Protein AF-0000000078225830 (afdb_homodimer)

Nearest PDB structures (foldseek):
  3i3n-assembly1_A  TM=8.919E-01  e=6.695E-04  Homo sapiens
  4ap2-assembly1_A  TM=8.938E-01  e=1.012E-03  Homo sapiens
  4apf-assembly1_A-2  TM=8.815E-01  e=1.012E-03  Homo sapiens
  3i3n-assembly1_A  TM=8.920E-01  e=7.141E-04  Homo sapiens
  4apf-assembly1_A-2  TM=8.816E-01  e=7.523E-04  Homo sapiens

InterPro domains:
  IPR011705 BTB/Kelch-associated [PF07707] (27-110)
  IPR011705 BTB/Kelch-associated [SM00875] (7-111)

Organism: Teladorsagia circumcincta (NCBI:txid45464)

Structure (mmCIF, N/CA/C/O backbone):
data_AF-0000000078225830-model_v1
#
loop_
_entity.id
_entity.type
_entity.pdbx_description
1 polymer 'BTB And Kelch'
#
loop_
_atom_site.group_PDB
_atom_site.id
_atom_site.type_symbol
_atom_site.label_atom_id
_atom_site.label_alt_id
_atom_site.label_comp_id
_atom_site.label_asym_id
_atom_site.label_entity_id
_atom_site.label_seq_id
_atom_site.pdbx_PDB_ins_code
_atom_site.Cartn_x
_atom_site.Cartn_y
_atom_site.Cartn_z
_atom_site.occupancy
_atom_site.B_iso_or_equiv
_atom_site.auth_seq_id
_atom_site.auth_comp_id
_atom_site.auth_asym_id
_atom_site.auth_atom_id
_atom_site.pdbx_PDB_model_num
ATOM 1 N N . MET A 1 1 ? 14.203 82.375 20.922 1 29.66 1 MET A N 1
ATOM 2 C CA . MET A 1 1 ? 13.828 81.438 19.859 1 29.66 1 MET A CA 1
ATOM 3 C C . MET A 1 1 ? 13.938 80 20.312 1 29.66 1 MET A C 1
ATOM 5 O O . MET A 1 1 ? 15.047 79.438 20.453 1 29.66 1 MET A O 1
ATOM 9 N N . SER A 1 2 ? 13.117 79.688 21.375 1 31.66 2 SER A N 1
ATOM 10 C CA . SER A 1 2 ? 12.914 78.5 22.188 1 31.66 2 SER A CA 1
ATOM 11 C C . SER A 1 2 ? 12.578 77.25 21.312 1 31.66 2 SER A C 1
ATOM 13 O O . SER A 1 2 ? 11.578 77.25 20.594 1 31.66 2 SER A O 1
ATOM 15 N N . GLY A 1 3 ? 13.602 76.688 20.688 1 30.09 3 GLY A N 1
ATOM 16 C CA . GLY A 1 3 ? 13.594 75.562 19.797 1 30.09 3 GLY A CA 1
ATOM 17 C C . GLY A 1 3 ? 12.836 74.375 20.375 1 30.09 3 GLY A C 1
ATOM 18 O O . GLY A 1 3 ? 13.172 73.875 21.438 1 30.09 3 GLY A O 1
ATOM 19 N N . ASP A 1 4 ? 11.484 74.312 20.25 1 34.22 4 ASP A N 1
ATOM 20 C CA . ASP A 1 4 ? 10.523 73.312 20.672 1 34.22 4 ASP A CA 1
ATOM 21 C C . ASP A 1 4 ? 10.938 71.938 20.203 1 34.22 4 ASP A C 1
ATOM 23 O O . ASP A 1 4 ? 11.125 71.688 19 1 34.22 4 ASP A O 1
ATOM 27 N N . GLN A 1 5 ? 11.875 71.312 20.969 1 32.97 5 GLN A N 1
ATOM 28 C CA . GLN A 1 5 ? 12.328 69.938 20.719 1 32.97 5 GLN A CA 1
ATOM 29 C C . GLN A 1 5 ? 11.148 69 20.641 1 32.97 5 GLN A C 1
ATOM 31 O O . GLN A 1 5 ? 10.422 68.812 21.609 1 32.97 5 GLN A O 1
ATOM 36 N N . SER A 1 6 ? 10.359 69 19.531 1 35.28 6 SER A N 1
ATOM 37 C CA . SER A 1 6 ? 9.289 68 19.281 1 35.28 6 SER A CA 1
ATOM 38 C C . SER A 1 6 ? 9.734 66.562 19.609 1 35.28 6 SER A C 1
ATOM 40 O O . SER A 1 6 ? 10.703 66.125 19.016 1 35.28 6 SER A O 1
ATOM 42 N N . VAL A 1 7 ? 9.703 66.188 20.891 1 35.53 7 VAL A N 1
ATOM 43 C CA . VAL A 1 7 ? 9.969 64.812 21.375 1 35.53 7 VAL A CA 1
ATOM 44 C C . VAL A 1 7 ? 9.102 63.844 20.625 1 35.53 7 VAL A C 1
ATOM 46 O O . VAL A 1 7 ? 7.883 64 20.516 1 35.53 7 VAL A O 1
ATOM 49 N N . PHE A 1 8 ? 9.586 63.312 19.531 1 32.88 8 PHE A N 1
ATOM 50 C CA . PHE A 1 8 ? 8.938 62.219 18.781 1 32.88 8 PHE A CA 1
ATOM 51 C C . PHE A 1 8 ? 8.562 61.094 19.719 1 32.88 8 PHE A C 1
ATOM 53 O O . PHE A 1 8 ? 9.398 60.594 20.469 1 32.88 8 PHE A O 1
ATOM 60 N N . PRO A 1 9 ? 7.316 60.969 20.266 1 33.03 9 PRO A N 1
ATOM 61 C CA . PRO A 1 9 ? 6.949 59.875 21.156 1 33.03 9 PRO A CA 1
ATOM 62 C C . PRO A 1 9 ? 7.285 58.5 20.562 1 33.03 9 PRO A C 1
ATOM 64 O O . PRO A 1 9 ? 7.02 58.25 19.391 1 33.03 9 PRO A O 1
ATOM 67 N N . THR A 1 10 ? 8.461 57.906 20.891 1 32.19 10 THR A N 1
ATOM 68 C CA . THR A 1 10 ? 8.805 56.531 20.547 1 32.19 10 THR A CA 1
ATOM 69 C C . THR A 1 10 ? 7.707 55.562 21 1 32.19 10 THR A C 1
ATOM 71 O O . THR A 1 10 ? 7.383 55.469 22.188 1 32.19 10 THR A O 1
ATOM 74 N N . ASN A 1 11 ? 6.625 55.469 20.297 1 32.19 11 ASN A N 1
ATOM 75 C CA . ASN A 1 11 ? 5.582 54.5 20.578 1 32.19 11 ASN A CA 1
ATOM 76 C C . ASN A 1 11 ? 6.164 53.094 20.859 1 32.19 11 ASN A C 1
ATOM 78 O O . ASN A 1 11 ? 6.734 52.469 19.953 1 32.19 11 ASN A O 1
ATOM 82 N N . GLU A 1 12 ? 6.871 52.844 21.984 1 28.78 12 GLU A N 1
ATOM 83 C CA . GLU A 1 12 ? 7.469 51.625 22.562 1 28.78 12 GLU A CA 1
ATOM 84 C C . GLU A 1 12 ? 6.547 50.438 22.438 1 28.78 12 GLU A C 1
ATOM 86 O O . GLU A 1 12 ? 7.004 49.281 22.484 1 28.78 12 GLU A O 1
ATOM 91 N N . ASP A 1 13 ? 5.258 50.531 22.812 1 32.94 13 ASP A N 1
ATOM 92 C CA . ASP A 1 13 ? 4.57 49.469 23.516 1 32.94 13 ASP A CA 1
ATOM 93 C C . ASP A 1 13 ? 4.297 48.281 22.594 1 32.94 13 ASP A C 1
ATOM 95 O O . ASP A 1 13 ? 3.359 47.5 22.812 1 32.94 13 ASP A O 1
ATOM 99 N N . ASP A 1 14 ? 4.648 48.375 21.328 1 34.88 14 ASP A N 1
ATOM 100 C CA . ASP A 1 14 ? 4.059 47.25 20.594 1 34.88 14 ASP A CA 1
ATOM 101 C C . ASP A 1 14 ? 4.547 45.906 21.125 1 34.88 14 ASP A C 1
ATOM 103 O O . ASP A 1 14 ? 5.258 45.188 20.422 1 34.88 14 ASP A O 1
ATOM 107 N N . ARG A 1 15 ? 4.996 45.906 22.344 1 32.19 15 ARG A N 1
ATOM 108 C CA . ARG A 1 15 ? 5.48 44.625 22.859 1 32.19 15 ARG A CA 1
ATOM 109 C C . ARG A 1 15 ? 4.422 43.531 22.703 1 32.19 15 ARG A C 1
ATOM 111 O O . ARG A 1 15 ? 3.268 43.719 23.094 1 32.19 15 ARG A O 1
ATOM 118 N N . ILE A 1 16 ? 4.555 42.719 21.766 1 37.62 16 ILE A N 1
ATOM 119 C CA . ILE A 1 16 ? 3.82 41.469 21.75 1 37.62 16 ILE A CA 1
ATOM 120 C C . ILE A 1 16 ? 3.91 40.812 23.125 1 37.62 16 ILE A C 1
ATOM 122 O O . ILE A 1 16 ? 5.004 40.5 23.594 1 37.62 16 ILE A O 1
ATOM 126 N N . HIS A 1 17 ? 3.258 41.219 24.172 1 35.66 17 HIS A N 1
ATOM 127 C CA . HIS A 1 17 ? 3.211 40.625 25.5 1 35.66 17 HIS A CA 1
ATOM 128 C C . HIS A 1 17 ? 3.156 39.094 25.406 1 35.66 17 HIS A C 1
ATOM 130 O O . HIS A 1 17 ? 2.426 38.562 24.578 1 35.66 17 HIS A O 1
ATOM 136 N N . PRO A 1 18 ? 4.207 38.438 25.812 1 36 18 PRO A N 1
ATOM 137 C CA . PRO A 1 18 ? 4.066 37 26.031 1 36 18 PRO A CA 1
ATOM 138 C C . PRO A 1 18 ? 2.773 36.625 26.766 1 36 18 PRO A C 1
ATOM 140 O O . PRO A 1 18 ? 2.572 37.031 27.906 1 36 18 PRO A O 1
ATOM 143 N N . THR A 1 19 ? 1.53 36.844 26.391 1 35.31 19 THR A N 1
ATOM 144 C CA . THR A 1 19 ? 0.485 36.406 27.297 1 35.31 19 THR A CA 1
ATOM 145 C C . THR A 1 19 ? 0.934 35.156 28.094 1 35.31 19 THR A C 1
ATOM 147 O O . THR A 1 19 ? 1.875 34.469 27.688 1 35.31 19 THR A O 1
ATOM 150 N N . GLU A 1 20 ? 0.216 34.594 29.188 1 38.47 20 GLU A N 1
ATOM 151 C CA . GLU A 1 20 ? 0.544 33.469 30.047 1 38.47 20 GLU A CA 1
ATOM 152 C C . GLU A 1 20 ? 1.33 32.406 29.281 1 38.47 20 GLU A C 1
ATOM 154 O O . GLU A 1 20 ? 1.064 32.156 28.109 1 38.47 20 GLU A O 1
ATOM 159 N N . GLU A 1 21 ? 2.504 32.156 29.547 1 38.81 21 GLU A N 1
ATOM 160 C CA . GLU A 1 21 ? 3.574 31.312 29.047 1 38.81 21 GLU A CA 1
ATOM 161 C C . GLU A 1 21 ? 3.016 30.031 28.422 1 38.81 21 GLU A C 1
ATOM 163 O O . GLU A 1 21 ? 3.705 29.359 27.672 1 38.81 21 GLU A O 1
ATOM 168 N N . GLY A 1 22 ? 2.09 29.359 29.312 1 36.59 22 GLY A N 1
ATOM 169 C CA . GLY A 1 22 ? 1.76 27.969 29.031 1 36.59 22 GLY A CA 1
ATOM 170 C C . GLY A 1 22 ? 1.36 27.734 27.594 1 36.59 22 GLY A C 1
ATOM 171 O O . GLY A 1 22 ? 2.168 27.25 26.797 1 36.59 22 GLY A O 1
ATOM 172 N N . GLN A 1 23 ? -0.022 27.125 27.562 1 38.91 23 GLN A N 1
ATOM 173 C CA . GLN A 1 23 ? -0.641 26.562 26.375 1 38.91 23 GLN A CA 1
ATOM 174 C C . GLN A 1 23 ? -0.902 27.656 25.328 1 38.91 23 GLN A C 1
ATOM 176 O O . GLN A 1 23 ? -1.861 28.422 25.453 1 38.91 23 GLN A O 1
ATOM 181 N N . HIS A 1 24 ? -0.022 28.516 25.047 1 40.91 24 HIS A N 1
ATOM 182 C CA . HIS A 1 24 ? -0.383 29.141 23.781 1 40.91 24 HIS A CA 1
ATOM 183 C C . HIS A 1 24 ? -1.283 28.219 22.953 1 40.91 24 HIS A C 1
ATOM 185 O O . HIS A 1 24 ? -0.8 27.312 22.281 1 40.91 24 HIS A O 1
ATOM 191 N N . PHE A 1 25 ? -2.348 27.75 23.609 1 40.06 25 PHE A N 1
ATOM 192 C CA . PHE A 1 25 ? -3.408 27.266 22.734 1 40.06 25 PHE A CA 1
ATOM 193 C C . PHE A 1 25 ? -3.461 28.062 21.438 1 40.06 25 PHE A C 1
ATOM 195 O O . PHE A 1 25 ? -3.795 29.25 21.453 1 40.06 25 PHE A O 1
ATOM 202 N N . LEU A 1 26 ? -2.42 28.047 20.625 1 41.88 26 LEU A N 1
ATOM 203 C CA . LEU A 1 26 ? -2.701 28.5 19.266 1 41.88 26 LEU A CA 1
ATOM 204 C C . LEU A 1 26 ? -4.203 28.562 19 1 41.88 26 LEU A C 1
ATOM 206 O O . LEU A 1 26 ? -4.914 27.578 19.234 1 41.88 26 LEU A O 1
ATOM 210 N N . GLN A 1 27 ? -4.902 29.484 19.688 1 44.72 27 GLN A N 1
ATOM 211 C CA . GLN A 1 27 ? -6.137 29.609 18.922 1 44.72 27 GLN A CA 1
ATOM 212 C C . GLN A 1 27 ? -5.953 29.109 17.5 1 44.72 27 GLN A C 1
ATOM 214 O O . GLN A 1 27 ? -5.332 29.781 16.672 1 44.72 27 GLN A O 1
ATOM 219 N N . PHE A 1 28 ? -5.445 27.922 17.391 1 48.31 28 PHE A N 1
ATOM 220 C CA . PHE A 1 28 ? -5.316 27.312 16.062 1 48.31 28 PHE A CA 1
ATOM 221 C C . PHE A 1 28 ? -6.281 27.969 15.078 1 48.31 28 PHE A C 1
ATOM 223 O O . PHE A 1 28 ? -7.453 27.594 15.008 1 48.31 28 PHE A O 1
ATOM 230 N N . LYS A 1 29 ? -6.336 29.25 15.117 1 54.28 29 LYS A N 1
ATOM 231 C CA . LYS A 1 29 ? -6.852 29.75 13.836 1 54.28 29 LYS A CA 1
ATOM 232 C C . LYS A 1 29 ? -6.41 28.844 12.688 1 54.28 29 LYS A C 1
ATOM 234 O O . LYS A 1 29 ? -5.324 28.266 12.727 1 54.28 29 LYS A O 1
ATOM 239 N N . ASP A 1 30 ? -7.281 28.391 11.844 1 67.19 30 ASP A N 1
ATOM 240 C CA . ASP A 1 30 ? -7.086 27.531 10.68 1 67.19 30 ASP A CA 1
ATOM 241 C C . ASP A 1 30 ? -5.961 28.062 9.789 1 67.19 30 ASP A C 1
ATOM 243 O O . ASP A 1 30 ? -6.207 28.859 8.883 1 67.19 30 ASP A O 1
ATOM 247 N N . ILE A 1 31 ? -4.785 28.125 10.32 1 80.88 31 ILE A N 1
ATOM 248 C CA . ILE A 1 31 ? -3.727 28.688 9.492 1 80.88 31 ILE A CA 1
ATOM 249 C C . ILE A 1 31 ? -3.271 27.672 8.461 1 80.88 31 ILE A C 1
ATOM 251 O O . ILE A 1 31 ? -2.396 27.953 7.637 1 80.88 31 ILE A O 1
ATOM 255 N N . LEU A 1 32 ? -3.891 26.641 8.523 1 83.44 32 LEU A N 1
ATOM 256 C CA . LEU A 1 32 ? -3.48 25.656 7.531 1 83.44 32 LEU A CA 1
ATOM 257 C C . LEU A 1 32 ? -3.645 26.203 6.117 1 83.44 32 LEU A C 1
ATOM 259 O O . LEU A 1 32 ? -4.691 26.75 5.777 1 83.44 32 LEU A O 1
ATOM 263 N N . GLY A 1 33 ? -2.594 26.203 5.465 1 81 33 GLY A N 1
ATOM 264 C CA . GLY A 1 33 ? -2.668 26.609 4.074 1 81 33 GLY A CA 1
ATOM 265 C C . GLY A 1 33 ? -2.352 28.078 3.867 1 81 33 GLY A C 1
ATOM 266 O O . GLY A 1 33 ? -2.309 28.547 2.73 1 81 33 GLY A O 1
ATOM 267 N N . THR A 1 34 ? -2.156 28.766 4.938 1 85.38 34 THR A N 1
ATOM 268 C CA . THR A 1 34 ? -1.809 30.172 4.797 1 85.38 34 THR A CA 1
ATOM 269 C C . THR A 1 34 ? -0.295 30.344 4.73 1 85.38 34 THR A C 1
ATOM 271 O O . THR A 1 34 ? 0.459 29.406 4.984 1 85.38 34 THR A O 1
ATOM 274 N N . GLU A 1 35 ? 0.142 31.594 4.383 1 87.31 35 GLU A N 1
ATOM 275 C CA . GLU A 1 35 ? 1.565 31.906 4.328 1 87.31 35 GLU A CA 1
ATOM 276 C C . GLU A 1 35 ? 2.217 31.766 5.699 1 87.31 35 GLU A C 1
ATOM 278 O O . GLU A 1 35 ? 3.377 31.375 5.805 1 87.31 35 GLU A O 1
ATOM 283 N N . GLU A 1 36 ? 1.477 32.188 6.691 1 88.25 36 GLU A N 1
ATOM 284 C CA . GLU A 1 36 ? 1.989 32.062 8.055 1 88.25 36 GLU A CA 1
ATOM 285 C C . GLU A 1 36 ? 2.365 30.625 8.375 1 88.25 36 GLU A C 1
ATOM 287 O O . GLU A 1 36 ? 3.393 30.359 9.008 1 88.25 36 GLU A O 1
ATOM 292 N N . PHE A 1 37 ? 1.533 29.797 7.922 1 92 37 PHE A N 1
ATOM 293 C CA . PHE A 1 37 ? 1.778 28.375 8.125 1 92 37 PHE A CA 1
ATOM 294 C C . PHE A 1 37 ? 3.078 27.953 7.457 1 92 37 PHE A C 1
ATOM 296 O O . PHE A 1 37 ? 3.883 27.234 8.055 1 92 37 PHE A O 1
ATOM 303 N N . HIS A 1 38 ? 3.301 28.406 6.273 1 91.06 38 HIS A N 1
ATOM 304 C CA . HIS A 1 38 ? 4.434 27.984 5.461 1 91.06 38 HIS A CA 1
ATOM 305 C C . HIS A 1 38 ? 5.75 28.5 6.039 1 91.06 38 HIS A C 1
ATOM 307 O O . HIS A 1 38 ? 6.82 27.984 5.707 1 91.06 38 HIS A O 1
ATOM 313 N N . GLN A 1 39 ? 5.672 29.469 6.906 1 89.69 39 GLN A N 1
ATOM 314 C CA . GLN A 1 39 ? 6.875 30.078 7.469 1 89.69 39 GLN A CA 1
ATOM 315 C C . GLN A 1 39 ? 7.23 29.45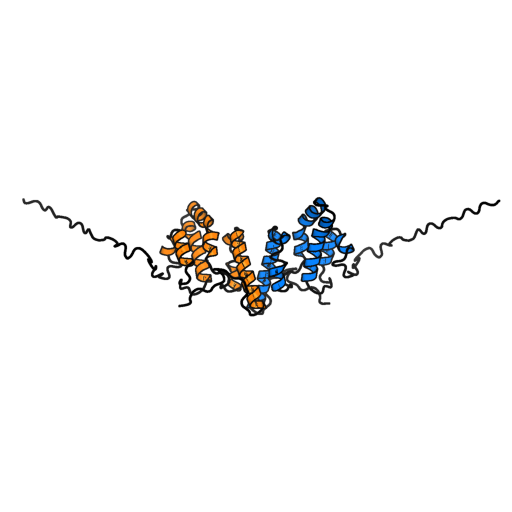3 8.812 1 89.69 39 GLN A C 1
ATOM 317 O O . GLN A 1 39 ? 8.305 29.703 9.359 1 89.69 39 GLN A O 1
ATOM 322 N N . LEU A 1 40 ? 6.344 28.609 9.297 1 91.56 40 LEU A N 1
ATOM 323 C CA . LEU A 1 40 ? 6.598 27.953 10.57 1 91.56 40 LEU A CA 1
ATOM 324 C C . LEU A 1 40 ? 7.738 26.953 10.453 1 91.56 40 LEU A C 1
ATOM 326 O O . LEU A 1 40 ? 7.875 26.281 9.43 1 91.56 40 LEU A O 1
ATOM 330 N N . PRO A 1 41 ? 8.555 26.891 11.531 1 92.88 41 PRO A N 1
ATOM 331 C CA . PRO A 1 41 ? 9.516 25.781 11.555 1 92.88 41 PRO A CA 1
ATOM 332 C C . PRO A 1 41 ? 8.836 24.422 11.68 1 92.88 41 PRO A C 1
ATOM 334 O O . PRO A 1 41 ? 7.68 24.344 12.094 1 92.88 41 PRO A O 1
ATOM 337 N N . ALA A 1 42 ? 9.508 23.391 11.352 1 94.94 42 ALA A N 1
ATOM 338 C CA . ALA A 1 42 ? 8.961 22.031 11.281 1 94.94 42 ALA A CA 1
ATOM 339 C C . ALA A 1 42 ? 8.336 21.625 12.609 1 94.94 42 ALA A C 1
ATOM 341 O O . ALA A 1 42 ? 7.281 20.984 12.633 1 94.94 42 ALA A O 1
ATOM 342 N N . ASN A 1 43 ? 8.992 21.922 13.695 1 96 43 ASN A N 1
ATOM 343 C CA . ASN A 1 43 ? 8.508 21.5 15.016 1 96 43 ASN A CA 1
ATOM 344 C C . ASN A 1 43 ? 7.148 22.125 15.328 1 96 43 ASN A C 1
ATOM 346 O O . ASN A 1 43 ? 6.301 21.484 15.961 1 96 43 ASN A O 1
ATOM 350 N N . GLN A 1 44 ? 6.957 23.344 14.891 1 93.56 44 GLN A N 1
ATOM 351 C CA . GLN A 1 44 ? 5.68 24 15.125 1 93.56 44 GLN A CA 1
ATOM 352 C C . GLN A 1 44 ? 4.594 23.438 14.211 1 93.56 44 GLN A C 1
ATOM 354 O O . GLN A 1 44 ? 3.441 23.297 14.617 1 93.56 44 GLN A O 1
ATOM 359 N N . VAL A 1 45 ? 4.984 23.141 12.969 1 94.69 45 VAL A N 1
ATOM 360 C CA . VAL A 1 45 ? 4.051 22.484 12.062 1 94.69 45 VAL A CA 1
ATOM 361 C C . VAL A 1 45 ? 3.594 21.156 12.656 1 94.69 45 VAL A C 1
ATOM 363 O O . VAL A 1 45 ? 2.395 20.875 12.711 1 94.69 45 VAL A O 1
ATOM 366 N N . ILE A 1 46 ? 4.5 20.391 13.148 1 96.81 46 ILE A N 1
ATOM 367 C CA . ILE A 1 46 ? 4.223 19.078 13.734 1 96.81 46 ILE A CA 1
ATOM 368 C C . ILE A 1 46 ? 3.301 19.234 14.945 1 96.81 46 ILE A C 1
ATOM 370 O O . ILE A 1 46 ? 2.328 18.5 15.094 1 96.81 46 ILE A O 1
ATOM 374 N N . GLU A 1 47 ? 3.596 20.188 15.758 1 94.19 47 GLU A N 1
ATOM 375 C CA . GLU A 1 47 ? 2.762 20.453 16.922 1 94.19 47 GLU A CA 1
ATOM 376 C C . GLU A 1 47 ? 1.322 20.75 16.516 1 94.19 47 GLU A C 1
ATOM 378 O O . GLU A 1 47 ? 0.379 20.25 17.141 1 94.19 47 GLU A O 1
ATOM 383 N N . LEU A 1 48 ? 1.189 21.5 15.531 1 93.38 48 LEU A N 1
ATOM 384 C CA . LEU A 1 48 ? -0.133 21.891 15.055 1 93.38 48 LEU A CA 1
ATOM 385 C C . LEU A 1 48 ? -0.893 20.672 14.516 1 93.38 48 LEU A C 1
ATOM 387 O O . LEU A 1 48 ? -2.016 20.406 14.945 1 93.38 48 LEU A O 1
ATOM 391 N N . ILE A 1 49 ? -0.323 19.875 13.656 1 95.19 49 ILE A N 1
ATOM 392 C CA . ILE A 1 49 ? -1.067 18.859 12.93 1 95.19 49 ILE A CA 1
ATOM 393 C C . ILE A 1 49 ? -1.159 17.578 13.773 1 95.19 49 ILE A C 1
ATOM 395 O O . ILE A 1 49 ? -1.936 16.672 13.461 1 95.19 49 ILE A O 1
ATOM 399 N N . SER A 1 50 ? -0.391 17.484 14.828 1 95.38 50 SER A N 1
ATOM 400 C CA . SER A 1 50 ? -0.467 16.328 15.719 1 95.38 50 SER A CA 1
ATOM 401 C C . SER A 1 50 ? -1.633 16.453 16.703 1 95.38 50 SER A C 1
ATOM 403 O O . SER A 1 50 ? -2.014 15.484 17.344 1 95.38 50 SER A O 1
ATOM 405 N N . SER A 1 51 ? -2.168 17.578 16.797 1 92 51 SER A N 1
ATOM 406 C CA . SER A 1 51 ? -3.195 17.859 17.781 1 92 51 SER A CA 1
ATOM 407 C C . SER A 1 51 ? -4.504 17.141 17.453 1 92 51 SER A C 1
ATOM 409 O O . SER A 1 51 ? -4.973 17.219 16.312 1 92 51 SER A O 1
ATOM 411 N N . ASP A 1 52 ? -5.207 16.562 18.453 1 92.94 52 ASP A N 1
ATOM 412 C CA . ASP A 1 52 ? -6.535 15.984 18.297 1 92.94 52 ASP A CA 1
ATOM 413 C C . ASP A 1 52 ? -7.594 17.078 18.125 1 92.94 52 ASP A C 1
ATOM 415 O O . ASP A 1 52 ? -8.711 16.797 17.703 1 92.94 52 ASP A O 1
ATOM 419 N N . GLU A 1 53 ? -7.234 18.281 18.438 1 88.75 53 GLU A N 1
ATOM 420 C CA . GLU A 1 53 ? -8.195 19.391 18.469 1 88.75 53 GLU A CA 1
ATOM 421 C C . GLU A 1 53 ? -8.133 20.219 17.188 1 88.75 53 GLU A C 1
ATOM 423 O O . GLU A 1 53 ? -8.875 21.188 17.031 1 88.75 53 GLU A O 1
ATOM 428 N N . LEU A 1 54 ? -7.172 19.844 16.344 1 89.69 54 LEU A N 1
ATOM 429 C CA . LEU A 1 54 ? -7.078 20.578 15.086 1 89.69 54 LEU A CA 1
ATOM 430 C C . LEU A 1 54 ? -8.398 20.5 14.312 1 89.69 54 LEU A C 1
ATOM 432 O O . LEU A 1 54 ? -8.906 19.406 14.062 1 89.69 54 LEU A O 1
ATOM 436 N N . ARG A 1 55 ? -8.906 21.609 14.031 1 86.94 55 ARG A N 1
ATOM 437 C CA . ARG A 1 55 ? -10.164 21.672 13.281 1 86.94 55 ARG A CA 1
ATOM 438 C C . ARG A 1 55 ? -9.906 21.734 11.781 1 86.94 55 ARG A C 1
ATOM 440 O O . ARG A 1 55 ? -9.391 22.75 11.281 1 86.94 55 ARG A O 1
ATOM 447 N N . VAL A 1 56 ? -10.203 20.75 11.086 1 89.12 56 VAL A N 1
ATOM 448 C CA . VAL A 1 56 ? -10.031 20.672 9.641 1 89.12 56 VAL A CA 1
ATOM 449 C C . VAL A 1 56 ? -11.25 20.016 9.008 1 89.12 56 VAL A C 1
ATOM 451 O O . VAL A 1 56 ? -11.953 19.234 9.656 1 89.12 56 VAL A O 1
ATOM 454 N N . ARG A 1 57 ? -11.484 20.312 7.762 1 89.62 57 ARG A N 1
ATOM 455 C CA . ARG A 1 57 ? -12.586 19.719 7.016 1 89.62 57 ARG A CA 1
ATOM 456 C C . ARG A 1 57 ? -12.312 18.25 6.703 1 89.62 57 ARG A C 1
ATOM 458 O O . ARG A 1 57 ? -13.242 17.453 6.605 1 89.62 57 ARG A O 1
ATOM 465 N N . SER A 1 58 ? -11.086 17.938 6.52 1 94.06 58 SER A N 1
ATOM 466 C CA . SER A 1 58 ? -10.672 16.578 6.176 1 94.06 58 SER A CA 1
ATOM 467 C C . SER A 1 58 ? -9.172 16.375 6.387 1 94.06 58 SER A C 1
ATOM 469 O O . SER A 1 58 ? -8.414 17.359 6.41 1 94.06 58 SER A O 1
ATOM 471 N N . GLU A 1 59 ? -8.789 15.188 6.512 1 96.5 59 GLU A N 1
ATOM 472 C CA . GLU A 1 59 ? -7.367 14.883 6.582 1 96.5 59 GLU A CA 1
ATOM 473 C C . GLU A 1 59 ? -6.672 15.195 5.258 1 96.5 59 GLU A C 1
ATOM 475 O O . GLU A 1 59 ? -5.461 15.438 5.23 1 96.5 59 GLU A O 1
ATOM 480 N N . GLU A 1 60 ? -7.395 15.211 4.203 1 97.25 60 GLU A N 1
ATOM 481 C CA . GLU A 1 60 ? -6.871 15.594 2.895 1 97.25 60 GLU A CA 1
ATOM 482 C C . GLU A 1 60 ? -6.324 17.016 2.912 1 97.25 60 GLU A C 1
ATOM 484 O O . GLU A 1 60 ? -5.305 17.312 2.279 1 97.25 60 GLU A O 1
ATOM 489 N N . GLN A 1 61 ? -7.027 17.844 3.643 1 94.94 61 GLN A N 1
ATOM 490 C CA . GLN A 1 61 ? -6.562 19.219 3.807 1 94.94 61 GLN A CA 1
ATOM 491 C C . GLN A 1 61 ? -5.23 19.266 4.547 1 94.94 61 GLN A C 1
ATOM 493 O O . GLN A 1 61 ? -4.348 20.062 4.203 1 94.94 61 GLN A O 1
ATOM 498 N N . VAL A 1 62 ? -5.129 18.484 5.555 1 96.06 62 VAL A N 1
ATOM 499 C CA . VAL A 1 62 ? -3.895 18.438 6.332 1 96.06 62 VAL A CA 1
ATOM 500 C C . VAL A 1 62 ? -2.744 17.969 5.441 1 96.06 62 VAL A C 1
ATOM 502 O O . VAL A 1 62 ? -1.676 18.578 5.426 1 96.06 62 VAL A O 1
ATOM 505 N N . PHE A 1 63 ? -2.969 16.875 4.652 1 97.94 63 PHE A N 1
ATOM 506 C CA . PHE A 1 63 ? -1.957 16.344 3.742 1 97.94 63 PHE A CA 1
ATOM 507 C C . PHE A 1 63 ? -1.509 17.422 2.754 1 97.94 63 PHE A C 1
ATOM 509 O O . PHE A 1 63 ? -0.309 17.625 2.561 1 97.94 63 PHE A O 1
ATOM 516 N N . THR A 1 64 ? -2.447 18.062 2.197 1 96.44 64 THR A N 1
ATOM 517 C CA . THR A 1 64 ? -2.162 19.094 1.201 1 96.44 64 THR A CA 1
ATOM 518 C C . THR A 1 64 ? -1.345 20.219 1.812 1 96.44 64 THR A C 1
ATOM 520 O O . THR A 1 64 ? -0.396 20.719 1.196 1 96.44 64 THR A O 1
ATOM 523 N N . ALA A 1 65 ? -1.72 20.625 2.975 1 94.94 65 ALA A N 1
ATOM 524 C CA . ALA A 1 65 ? -0.997 21.688 3.666 1 94.94 65 ALA A CA 1
ATOM 525 C C . ALA A 1 65 ? 0.451 21.297 3.932 1 94.94 65 ALA A C 1
ATOM 527 O O . ALA A 1 65 ? 1.367 22.094 3.773 1 94.94 65 ALA A O 1
ATOM 528 N N . VAL A 1 66 ? 0.644 20.078 4.352 1 96.06 66 VAL A N 1
ATOM 529 C CA . VAL A 1 66 ? 1.979 19.562 4.617 1 96.06 66 VAL A CA 1
ATOM 530 C C . VAL A 1 66 ? 2.811 19.578 3.336 1 96.06 66 VAL A C 1
ATOM 532 O O . VAL A 1 66 ? 3.969 20 3.348 1 96.06 66 VAL A O 1
ATOM 535 N N . LEU A 1 67 ? 2.258 19.125 2.26 1 95.5 67 LEU A N 1
ATOM 536 C CA . LEU A 1 67 ? 2.961 19.109 0.982 1 95.5 67 LEU A CA 1
ATOM 537 C C . LEU A 1 67 ? 3.342 20.531 0.56 1 95.5 67 LEU A C 1
ATOM 539 O O . LEU A 1 67 ? 4.453 20.75 0.08 1 95.5 67 LEU A O 1
ATOM 543 N N . GLN A 1 68 ? 2.4 21.391 0.746 1 94.06 68 GLN A N 1
ATOM 544 C CA . GLN A 1 68 ? 2.67 22.797 0.401 1 94.06 68 GLN A CA 1
ATOM 545 C C . GLN A 1 68 ? 3.785 23.359 1.271 1 94.06 68 GLN A C 1
ATOM 547 O O . GLN A 1 68 ? 4.605 24.156 0.796 1 94.06 68 GLN A O 1
ATOM 552 N N . TRP A 1 69 ? 3.764 23.016 2.477 1 94.38 69 TRP A N 1
ATOM 553 C CA . TRP A 1 69 ? 4.812 23.453 3.389 1 94.38 69 TRP A CA 1
ATOM 554 C C . TRP A 1 69 ? 6.184 22.984 2.914 1 94.38 69 TRP A C 1
ATOM 556 O O . TRP A 1 69 ? 7.148 23.75 2.918 1 94.38 69 TRP A O 1
ATOM 566 N N . ILE A 1 70 ? 6.293 21.781 2.502 1 94.31 70 ILE A N 1
ATOM 567 C CA . ILE A 1 70 ? 7.547 21.188 2.041 1 94.31 70 ILE A CA 1
ATOM 568 C C . ILE A 1 70 ? 8.023 21.906 0.778 1 94.31 70 ILE A C 1
ATOM 570 O O . ILE A 1 70 ? 9.211 22.188 0.621 1 94.31 70 ILE A O 1
ATOM 574 N N . ARG A 1 71 ? 7.082 22.281 -0.003 1 91.81 71 ARG A N 1
ATOM 575 C CA . ARG A 1 71 ? 7.406 22.828 -1.315 1 91.81 71 ARG A CA 1
ATOM 576 C C . ARG A 1 71 ? 7.531 24.344 -1.258 1 91.81 71 ARG A C 1
ATOM 578 O O . ARG A 1 71 ? 7.809 24.984 -2.271 1 91.81 71 ARG A O 1
ATOM 585 N N . PHE A 1 72 ? 7.156 24.969 -0.237 1 85.5 72 PHE A N 1
ATOM 586 C CA . PHE A 1 72 ? 7.016 26.406 -0.118 1 85.5 72 PHE A CA 1
ATOM 587 C C . PHE A 1 72 ? 8.273 27.109 -0.616 1 85.5 72 PHE A C 1
ATOM 589 O O . PHE A 1 72 ? 8.188 28.109 -1.334 1 85.5 72 PHE A O 1
ATOM 596 N N . ASP A 1 73 ? 9.438 26.719 -0.262 1 69.75 73 ASP A N 1
ATOM 597 C CA . ASP A 1 73 ? 10.625 27.469 -0.664 1 69.75 73 ASP A CA 1
ATOM 598 C C . ASP A 1 73 ? 11.07 27.078 -2.07 1 69.75 73 ASP A C 1
ATOM 600 O O . ASP A 1 73 ? 12.047 27.609 -2.592 1 69.75 73 ASP A O 1
ATOM 604 N N . GLN A 1 74 ? 10.508 25.953 -2.533 1 62.69 74 GLN A N 1
ATOM 605 C CA . GLN A 1 74 ? 10.906 25.578 -3.883 1 62.69 74 GLN A CA 1
ATOM 606 C C . GLN A 1 74 ? 10.609 26.688 -4.883 1 62.69 74 GLN A C 1
ATOM 608 O O . GLN A 1 74 ? 11.352 26.875 -5.852 1 62.69 74 GLN A O 1
ATOM 613 N N . ARG A 1 75 ? 9.578 27.562 -4.582 1 57.94 75 ARG A N 1
ATOM 614 C CA . ARG A 1 75 ? 9.219 28.641 -5.508 1 57.94 75 ARG A CA 1
ATOM 615 C C . ARG A 1 75 ? 10.281 29.719 -5.535 1 57.94 75 ARG A C 1
ATOM 617 O O . ARG A 1 75 ? 10.5 30.359 -6.57 1 57.94 75 ARG A O 1
ATOM 624 N N . ASP A 1 76 ? 10.984 29.969 -4.539 1 59.31 76 ASP A N 1
ATOM 625 C CA . ASP A 1 76 ? 11.992 31.016 -4.602 1 59.31 76 ASP A CA 1
ATOM 626 C C . ASP A 1 76 ? 13.367 30.438 -4.945 1 59.31 76 ASP A C 1
ATOM 628 O O . ASP A 1 76 ? 14.383 31.125 -4.82 1 59.31 76 ASP A O 1
ATOM 632 N N . ARG A 1 77 ? 13.414 29.219 -5.484 1 60.34 77 ARG A N 1
ATOM 633 C CA . ARG A 1 77 ? 14.625 28.578 -6.004 1 60.34 77 ARG A CA 1
ATOM 634 C C . ARG A 1 77 ? 15.609 28.266 -4.883 1 60.34 77 ARG A C 1
ATOM 636 O O . ARG A 1 77 ? 16.828 28.344 -5.078 1 60.34 77 ARG A O 1
ATOM 643 N N . LYS A 1 78 ? 15.086 28.281 -3.68 1 77.94 78 LYS A N 1
ATOM 644 C CA . LYS A 1 78 ? 16.031 27.875 -2.639 1 77.94 78 LYS A CA 1
ATOM 645 C C . LYS A 1 78 ? 16.031 26.375 -2.447 1 77.94 78 LYS A C 1
ATOM 647 O O . LYS A 1 78 ? 15.398 25.859 -1.517 1 77.94 78 LYS A O 1
ATOM 652 N N . GLN A 1 79 ? 16.656 25.688 -3.334 1 81.19 79 GLN A N 1
ATOM 653 C CA . GLN A 1 79 ? 16.734 24.234 -3.414 1 81.19 79 GLN A CA 1
ATOM 654 C C . GLN A 1 79 ? 17.219 23.641 -2.092 1 81.19 79 GLN A C 1
ATOM 656 O O . GLN A 1 79 ? 16.75 22.578 -1.682 1 81.19 79 GLN A O 1
ATOM 661 N N . PHE A 1 80 ? 18.047 24.484 -1.477 1 82.75 80 PHE A N 1
ATOM 662 C CA . PHE A 1 80 ? 18.578 24 -0.21 1 82.75 80 PHE A CA 1
ATOM 663 C C . PHE A 1 80 ? 17.484 23.875 0.836 1 82.75 80 PHE A C 1
ATOM 665 O O . PHE A 1 80 ? 17.406 22.875 1.548 1 82.75 80 PHE A O 1
ATOM 672 N N . LEU A 1 81 ? 16.672 24.906 0.928 1 82.75 81 LEU A N 1
ATOM 673 C CA . LEU A 1 81 ? 15.602 24.891 1.909 1 82.75 81 LEU A CA 1
ATOM 674 C C . LEU A 1 81 ? 14.602 23.766 1.597 1 82.75 81 LEU A C 1
ATOM 676 O O . LEU A 1 81 ? 14.117 23.094 2.506 1 82.75 81 LEU A O 1
ATOM 680 N N . PHE A 1 82 ? 14.297 23.531 0.352 1 88.44 82 PHE A N 1
ATOM 681 C CA . PHE A 1 82 ? 13.445 22.438 -0.076 1 88.44 82 PHE A CA 1
ATOM 682 C C . PHE A 1 82 ? 14.016 21.094 0.375 1 88.44 82 PHE A C 1
ATOM 684 O O . PHE A 1 82 ? 13.297 20.25 0.924 1 88.44 82 PHE A O 1
ATOM 691 N N . ASN A 1 83 ? 15.25 21 0.202 1 89.75 83 ASN A N 1
ATOM 692 C CA . ASN A 1 83 ? 15.922 19.75 0.58 1 89.75 83 ASN A CA 1
ATOM 693 C C . ASN A 1 83 ? 15.867 19.531 2.086 1 89.75 83 ASN A C 1
ATOM 695 O O . ASN A 1 83 ? 15.656 18.391 2.535 1 89.75 83 ASN A O 1
ATOM 699 N N . VAL A 1 84 ? 16 20.594 2.764 1 89.5 84 VAL A N 1
ATOM 700 C CA . VAL A 1 84 ? 15.953 20.516 4.219 1 89.5 84 VAL A CA 1
ATOM 701 C C . VAL A 1 84 ? 14.547 20.109 4.672 1 89.5 84 VAL A C 1
ATOM 703 O O . VAL A 1 84 ? 14.383 19.234 5.512 1 89.5 84 VAL A O 1
ATOM 706 N N . ARG A 1 85 ? 13.555 20.703 4.098 1 90.75 85 ARG A N 1
ATOM 707 C CA . ARG A 1 85 ? 12.18 20.391 4.445 1 90.75 85 ARG A CA 1
ATOM 708 C C . ARG A 1 85 ? 11.812 18.969 4.027 1 90.75 85 ARG A C 1
ATOM 710 O O . ARG A 1 85 ? 11.094 18.266 4.746 1 90.75 85 ARG A O 1
ATOM 717 N N . LEU A 1 86 ? 12.32 18.562 2.936 1 92 86 LEU A N 1
ATOM 718 C CA . LEU A 1 86 ? 12.07 17.234 2.42 1 92 86 LEU A CA 1
ATOM 719 C C . LEU A 1 86 ? 12.602 16.172 3.377 1 92 86 LEU A C 1
ATOM 721 O O . LEU A 1 86 ? 12.023 15.094 3.508 1 92 86 LEU A O 1
ATOM 725 N N . MET A 1 87 ? 13.617 16.531 4.102 1 94.19 87 MET A N 1
ATOM 726 C CA . MET A 1 87 ? 14.258 15.594 5.016 1 94.19 87 MET A CA 1
ATOM 727 C C . MET A 1 87 ? 13.328 15.242 6.176 1 94.19 87 MET A C 1
ATOM 729 O O . MET A 1 87 ? 13.477 14.188 6.797 1 94.19 87 MET A O 1
ATOM 733 N N . VAL A 1 88 ? 12.414 16.094 6.426 1 95.19 88 VAL A N 1
ATOM 734 C CA . VAL A 1 88 ? 11.57 15.844 7.594 1 95.19 88 VAL A CA 1
ATOM 735 C C . VAL A 1 88 ? 10.172 15.43 7.148 1 95.19 88 VAL A C 1
ATOM 737 O O . VAL A 1 88 ? 9.234 15.438 7.941 1 95.19 88 VAL A O 1
ATOM 740 N N . ILE A 1 89 ? 10.016 15.039 5.906 1 97.06 89 ILE A N 1
ATOM 741 C CA . ILE A 1 89 ? 8.711 14.734 5.34 1 97.06 89 ILE A CA 1
ATOM 742 C C . ILE A 1 89 ? 8.039 13.633 6.156 1 97.06 89 ILE A C 1
ATOM 744 O O . ILE A 1 89 ? 6.844 13.703 6.441 1 97.06 89 ILE A O 1
ATOM 748 N N . VAL A 1 90 ? 8.766 12.633 6.535 1 98 90 VAL A N 1
ATOM 749 C CA . VAL A 1 90 ? 8.188 11.508 7.258 1 98 90 VAL A CA 1
ATOM 750 C C . VAL A 1 90 ? 7.707 11.977 8.633 1 98 90 VAL A C 1
ATOM 752 O O . VAL A 1 90 ? 6.641 11.555 9.102 1 98 90 VAL A O 1
ATOM 755 N N . ASN A 1 91 ? 8.523 12.836 9.242 1 98 91 ASN A N 1
ATOM 756 C CA . ASN A 1 91 ? 8.172 13.375 10.555 1 98 91 ASN A CA 1
ATOM 757 C C . ASN A 1 91 ? 6.867 14.172 10.5 1 98 91 ASN A C 1
ATOM 759 O O . ASN A 1 91 ? 6.125 14.219 11.484 1 98 91 ASN A O 1
ATOM 763 N N . LEU A 1 92 ? 6.582 14.742 9.445 1 97.75 92 LEU A N 1
ATOM 764 C CA . LEU A 1 92 ? 5.336 15.477 9.266 1 97.75 92 LEU A CA 1
ATOM 765 C C . LEU A 1 92 ? 4.188 14.523 8.938 1 97.75 92 LEU A C 1
ATOM 767 O O . LEU A 1 92 ? 3.145 14.562 9.594 1 97.75 92 LEU A O 1
ATOM 771 N N . LEU A 1 93 ? 4.441 13.641 7.945 1 98.31 93 LEU A N 1
ATOM 772 C CA . LEU A 1 93 ? 3.395 12.789 7.395 1 98.31 93 LEU A CA 1
ATOM 773 C C . LEU A 1 93 ? 2.85 11.844 8.461 1 98.31 93 LEU A C 1
ATOM 775 O O . LEU A 1 93 ? 1.673 11.477 8.43 1 98.31 93 LEU A O 1
ATOM 779 N N . GLU A 1 94 ? 3.646 11.5 9.438 1 98 94 GLU A N 1
ATOM 780 C CA . GLU A 1 94 ? 3.215 10.562 10.477 1 98 94 GLU A CA 1
ATOM 781 C C . GLU A 1 94 ? 2.098 11.156 11.328 1 98 94 GLU A C 1
ATOM 783 O O . GLU A 1 94 ? 1.433 10.445 12.078 1 98 94 GLU A O 1
ATOM 788 N N . HIS A 1 95 ? 1.864 12.398 11.211 1 97.88 95 HIS A N 1
ATOM 789 C CA . HIS A 1 95 ? 0.823 13.039 12 1 97.88 95 HIS A CA 1
ATOM 790 C C . HIS A 1 95 ? -0.391 13.383 11.141 1 97.88 95 HIS A C 1
ATOM 792 O O . HIS A 1 95 ? -1.359 13.961 11.633 1 97.88 95 HIS A O 1
ATOM 798 N N . VAL A 1 96 ? -0.323 13.117 9.875 1 97.94 96 VAL A N 1
ATOM 799 C CA . VAL A 1 96 ? -1.516 13.109 9.031 1 97.94 96 VAL A CA 1
ATOM 800 C C . VAL A 1 96 ? -2.246 11.781 9.18 1 97.94 96 VAL A C 1
ATOM 802 O O . VAL A 1 96 ? -1.656 10.711 8.977 1 97.94 96 VAL A O 1
ATOM 805 N N . ARG A 1 97 ? -3.453 11.812 9.578 1 98 97 ARG A N 1
ATOM 806 C CA . ARG A 1 97 ? -4.199 10.57 9.789 1 98 97 ARG A CA 1
ATOM 807 C C . ARG A 1 97 ? -4.773 10.055 8.477 1 98 97 ARG A C 1
ATOM 809 O O . ARG A 1 97 ? -5.988 10.102 8.258 1 98 97 ARG A O 1
ATOM 816 N N . LEU A 1 98 ? -3.938 9.477 7.699 1 98.62 98 LEU A N 1
ATOM 817 C CA . LEU A 1 98 ? -4.168 9.086 6.316 1 98.62 98 LEU A CA 1
ATOM 818 C C . LEU A 1 98 ? -5.316 8.086 6.215 1 98.62 98 LEU A C 1
ATOM 820 O O . LEU A 1 98 ? -6.062 8.094 5.234 1 98.62 98 LEU A O 1
ATOM 824 N N . PRO A 1 99 ? -5.531 7.211 7.223 1 98.25 99 PRO A N 1
ATOM 825 C CA . PRO A 1 99 ? -6.641 6.258 7.164 1 98.25 99 PRO A CA 1
ATOM 826 C C . PRO A 1 99 ? -8 6.945 7.082 1 98.25 99 PRO A C 1
ATOM 828 O O . PRO A 1 99 ? -9.008 6.305 6.75 1 98.25 99 PRO A O 1
ATOM 831 N N . PHE A 1 100 ? -8.031 8.195 7.363 1 97.25 100 PHE A N 1
ATOM 832 C CA . PHE A 1 100 ? -9.312 8.883 7.379 1 97.25 100 PHE A CA 1
ATOM 833 C C . PHE A 1 100 ? -9.477 9.75 6.133 1 97.25 100 PHE A C 1
ATOM 835 O O . PHE A 1 100 ? -10.43 10.523 6.027 1 97.25 100 PHE A O 1
ATOM 842 N N . CYS A 1 101 ? -8.578 9.633 5.219 1 98.25 101 CYS A N 1
ATOM 843 C CA . CYS A 1 101 ? -8.781 10.172 3.877 1 98.25 101 CYS A CA 1
ATOM 844 C C . CYS A 1 101 ? -9.703 9.266 3.064 1 98.25 101 CYS A C 1
ATOM 846 O O . CYS A 1 101 ? -9.898 8.102 3.408 1 98.25 101 CYS A O 1
ATOM 848 N N . SER A 1 102 ? -10.281 9.844 2.064 1 98.19 102 SER A N 1
ATOM 849 C CA . SER A 1 102 ? -11.055 8.984 1.165 1 98.19 102 SER A CA 1
ATOM 850 C C . SER A 1 102 ? -10.148 8.008 0.422 1 98.19 102 SER A C 1
ATOM 852 O O . SER A 1 102 ? -8.992 8.32 0.143 1 98.19 102 SER A O 1
ATOM 854 N N . PRO A 1 103 ? -10.68 6.848 0.069 1 98.25 103 PRO A N 1
ATOM 855 C CA . PRO A 1 103 ? -9.891 5.895 -0.715 1 98.25 103 PRO A CA 1
ATOM 856 C C . PRO A 1 103 ? -9.383 6.492 -2.025 1 98.25 103 PRO A C 1
ATOM 858 O O . PRO A 1 103 ? -8.227 6.277 -2.396 1 98.25 103 PRO A O 1
ATOM 861 N N . LYS A 1 104 ? -10.188 7.191 -2.705 1 97.81 104 LYS A N 1
ATOM 862 C CA . LYS A 1 104 ? -9.781 7.812 -3.963 1 97.81 104 LYS A CA 1
ATOM 863 C C . LYS A 1 104 ? -8.602 8.758 -3.752 1 97.81 104 LYS A C 1
ATOM 865 O O . LYS A 1 104 ? -7.641 8.742 -4.527 1 97.81 104 LYS A O 1
ATOM 870 N N . PHE A 1 105 ? -8.695 9.555 -2.752 1 98.62 105 PHE A N 1
ATOM 871 C CA . PHE A 1 105 ? -7.617 10.492 -2.455 1 98.62 105 PHE A CA 1
ATOM 872 C C . PHE A 1 105 ? -6.344 9.742 -2.082 1 98.62 105 PHE A C 1
ATOM 874 O O . PHE A 1 105 ? -5.254 10.094 -2.539 1 98.62 105 PHE A O 1
ATOM 881 N N . LEU A 1 106 ? -6.492 8.711 -1.215 1 98.62 106 LEU A N 1
ATOM 882 C CA . LEU A 1 106 ? -5.348 7.91 -0.791 1 98.62 106 LEU A CA 1
ATOM 883 C C . LEU A 1 106 ? -4.637 7.297 -1.993 1 98.62 106 LEU A C 1
ATOM 885 O O . LEU A 1 106 ? -3.408 7.328 -2.074 1 98.62 106 LEU A O 1
ATOM 889 N N . VAL A 1 107 ? -5.391 6.832 -2.936 1 98 107 VAL A N 1
ATOM 890 C CA . VAL A 1 107 ? -4.855 6.129 -4.098 1 98 107 VAL A CA 1
ATOM 891 C C . VAL A 1 107 ? -4.316 7.137 -5.109 1 98 107 VAL A C 1
ATOM 893 O O . VAL A 1 107 ? -3.191 7.004 -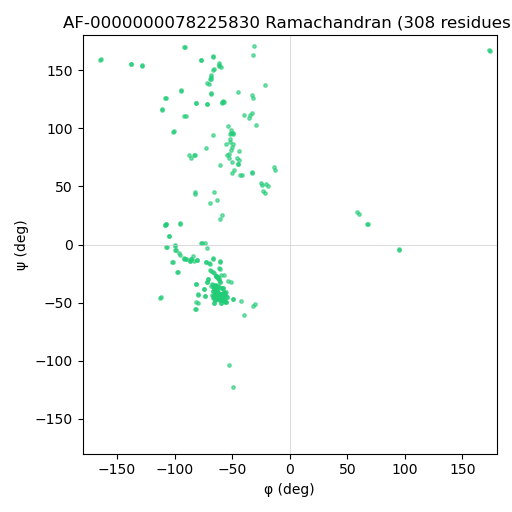5.594 1 98 107 VAL A O 1
ATOM 896 N N . SER A 1 108 ? -4.992 8.18 -5.371 1 97.25 108 SER A N 1
ATOM 897 C CA . SER A 1 108 ? -4.711 9.023 -6.527 1 97.25 108 SER A CA 1
ATOM 898 C C . SER A 1 108 ? -3.85 10.219 -6.137 1 97.25 108 SER A C 1
ATOM 900 O O . SER A 1 108 ? -3.18 10.812 -6.988 1 97.25 108 SER A O 1
ATOM 902 N N . ALA A 1 109 ? -3.865 10.594 -4.941 1 97.94 109 ALA A N 1
ATOM 903 C CA . ALA A 1 109 ? -3.131 11.789 -4.539 1 97.94 109 ALA A CA 1
ATOM 904 C C . ALA A 1 109 ? -1.955 11.438 -3.635 1 97.94 109 ALA A C 1
ATOM 906 O O . ALA A 1 109 ? -0.824 11.859 -3.879 1 97.94 109 ALA A O 1
ATOM 907 N N . VAL A 1 110 ? -2.174 10.609 -2.689 1 98.5 110 VAL A N 1
ATOM 908 C CA . VAL A 1 110 ? -1.141 10.32 -1.7 1 98.5 110 VAL A CA 1
ATOM 909 C C . VAL A 1 110 ? -0.162 9.289 -2.26 1 98.5 110 VAL A C 1
ATOM 911 O O . VAL A 1 110 ? 1.043 9.547 -2.33 1 98.5 110 VAL A O 1
ATOM 914 N N . SER A 1 111 ? -0.712 8.148 -2.691 1 97.06 111 SER A N 1
ATOM 915 C CA . SER A 1 111 ? 0.103 7.016 -3.131 1 97.06 111 SER A CA 1
ATOM 916 C C . SER A 1 111 ? 0.913 7.367 -4.375 1 97.06 111 SER A C 1
ATOM 918 O O . SER A 1 111 ? 1.996 6.824 -4.59 1 97.06 111 SER A O 1
ATOM 920 N N . ASP A 1 112 ? 0.448 8.258 -5.125 1 95.5 112 ASP A N 1
ATOM 921 C CA . ASP A 1 112 ? 1.087 8.586 -6.395 1 95.5 112 ASP A CA 1
ATOM 922 C C . ASP A 1 112 ? 1.953 9.836 -6.266 1 95.5 112 ASP A C 1
ATOM 924 O O . ASP A 1 112 ? 2.551 10.289 -7.242 1 95.5 112 ASP A O 1
ATOM 928 N N . ASN A 1 113 ? 2.002 10.414 -5.129 1 96.88 113 ASN A N 1
ATOM 929 C CA . ASN A 1 113 ? 2.822 11.602 -4.91 1 96.88 113 ASN A CA 1
ATOM 930 C C . ASN A 1 113 ? 4.309 11.273 -4.969 1 96.88 113 ASN A C 1
ATOM 932 O O . ASN A 1 113 ? 4.773 10.344 -4.297 1 96.88 113 ASN A O 1
ATOM 936 N N . ALA A 1 114 ? 5.035 12.008 -5.727 1 95.94 114 ALA A N 1
ATOM 937 C CA . ALA A 1 114 ? 6.438 11.719 -6.004 1 95.94 114 ALA A CA 1
ATOM 938 C C . ALA A 1 114 ? 7.266 11.719 -4.719 1 95.94 114 ALA A C 1
ATOM 940 O O . ALA A 1 114 ? 8.125 10.852 -4.523 1 95.94 114 ALA A O 1
ATOM 941 N N . LEU A 1 115 ? 7.043 12.719 -3.854 1 95.44 115 LEU A N 1
ATOM 942 C CA . LEU A 1 115 ? 7.809 12.828 -2.615 1 95.44 115 LEU A CA 1
ATOM 943 C C . LEU A 1 115 ? 7.531 11.633 -1.701 1 95.44 115 LEU A C 1
ATOM 945 O O . LEU A 1 115 ? 8.438 11.141 -1.031 1 95.44 115 LEU A O 1
ATOM 949 N N . VAL A 1 116 ? 6.34 11.156 -1.707 1 97.31 116 VAL A N 1
ATOM 950 C CA . VAL A 1 116 ? 5.918 10.031 -0.881 1 97.31 116 VAL A CA 1
ATOM 951 C C . VAL A 1 116 ? 6.5 8.734 -1.44 1 97.31 116 VAL A C 1
ATOM 953 O O . VAL A 1 116 ? 7.07 7.93 -0.699 1 97.31 116 VAL A O 1
ATOM 956 N N . MET A 1 117 ? 6.422 8.57 -2.754 1 95.81 117 MET A N 1
ATOM 957 C CA . MET A 1 117 ? 6.863 7.352 -3.428 1 95.81 117 MET A CA 1
ATOM 958 C C . MET A 1 117 ? 8.367 7.152 -3.258 1 95.81 117 MET A C 1
ATOM 960 O O . MET A 1 117 ? 8.844 6.016 -3.229 1 95.81 117 MET A O 1
ATOM 964 N N . GLU A 1 118 ? 9.055 8.219 -3.084 1 95.12 118 GLU A N 1
ATOM 965 C CA . GLU A 1 118 ? 10.516 8.156 -3.035 1 95.12 118 GLU A CA 1
ATOM 966 C C . GLU A 1 118 ? 11.008 7.855 -1.623 1 95.12 118 GLU A C 1
ATOM 968 O O . GLU A 1 118 ? 12.18 7.531 -1.425 1 95.12 118 GLU A O 1
ATOM 973 N N . ASN A 1 119 ? 10.211 7.977 -0.706 1 96 119 ASN A N 1
ATOM 974 C CA . ASN A 1 119 ? 10.57 7.762 0.69 1 96 119 ASN A CA 1
ATOM 975 C C . ASN A 1 119 ? 9.914 6.508 1.256 1 96 119 ASN A C 1
ATOM 977 O O . ASN A 1 119 ? 8.688 6.465 1.416 1 96 119 ASN A O 1
ATOM 981 N N . LEU A 1 120 ? 10.695 5.539 1.619 1 95.75 120 LEU A N 1
ATOM 982 C CA . LEU A 1 120 ? 10.195 4.238 2.039 1 95.75 120 LEU A CA 1
ATOM 983 C C . LEU A 1 120 ? 9.375 4.355 3.322 1 95.75 120 LEU A C 1
ATOM 985 O O . LEU A 1 120 ? 8.383 3.646 3.5 1 95.75 120 LEU A O 1
ATOM 989 N N . ASP A 1 121 ? 9.789 5.172 4.203 1 97.31 121 ASP A N 1
ATOM 990 C CA . ASP A 1 121 ? 9.047 5.363 5.445 1 97.31 121 ASP A CA 1
ATOM 991 C C . ASP A 1 121 ? 7.672 5.969 5.176 1 97.31 121 ASP A C 1
ATOM 993 O O . ASP A 1 121 ? 6.688 5.59 5.812 1 97.31 121 ASP A O 1
ATOM 997 N N . CYS A 1 122 ? 7.625 6.883 4.27 1 97.88 122 CYS A N 1
ATOM 998 C CA . CYS A 1 122 ? 6.34 7.449 3.881 1 97.88 122 CYS A CA 1
ATOM 999 C C . CYS A 1 122 ? 5.449 6.395 3.234 1 97.88 122 CYS A C 1
ATOM 1001 O O . CYS A 1 122 ? 4.246 6.336 3.508 1 97.88 122 CYS A O 1
ATOM 1003 N N . ARG A 1 123 ? 6.023 5.59 2.377 1 97.31 123 ARG A N 1
ATOM 1004 C CA . ARG A 1 123 ? 5.266 4.508 1.754 1 97.31 123 ARG A CA 1
ATOM 1005 C C . ARG A 1 123 ? 4.684 3.57 2.807 1 97.31 123 ARG A C 1
ATOM 1007 O O . ARG A 1 123 ? 3.568 3.068 2.65 1 97.31 123 ARG A O 1
ATOM 1014 N N . ASP A 1 124 ? 5.426 3.326 3.867 1 97.06 124 ASP A N 1
ATOM 1015 C CA . ASP A 1 124 ? 4.926 2.492 4.957 1 97.06 124 ASP A CA 1
ATOM 1016 C C . ASP A 1 124 ? 3.688 3.113 5.602 1 97.06 124 ASP A C 1
ATOM 1018 O O . ASP A 1 124 ? 2.754 2.402 5.977 1 97.06 124 ASP A O 1
ATOM 1022 N N . LEU A 1 125 ? 3.74 4.359 5.785 1 97.88 125 LEU A N 1
ATOM 1023 C CA . LEU A 1 125 ? 2.582 5.051 6.34 1 97.88 125 LEU A CA 1
ATOM 1024 C C . LEU A 1 125 ? 1.372 4.906 5.426 1 97.88 125 LEU A C 1
ATOM 1026 O O . LEU A 1 125 ? 0.254 4.688 5.895 1 97.88 125 LEU A O 1
ATOM 1030 N N . VAL A 1 126 ? 1.596 5.059 4.141 1 98.44 126 VAL A N 1
ATOM 1031 C CA . VAL A 1 126 ? 0.524 4.922 3.158 1 98.44 126 VAL A CA 1
ATOM 1032 C C . VAL A 1 126 ? -0.009 3.49 3.174 1 98.44 126 VAL A C 1
ATOM 1034 O O . VAL A 1 126 ? -1.222 3.273 3.127 1 98.44 126 VAL A O 1
ATOM 1037 N N . ASP A 1 127 ? 0.866 2.562 3.25 1 97.44 127 ASP A N 1
ATOM 1038 C CA . ASP A 1 127 ? 0.477 1.158 3.334 1 97.44 127 ASP A CA 1
ATOM 1039 C C . ASP A 1 127 ? -0.407 0.904 4.555 1 97.44 127 ASP A C 1
ATOM 1041 O O . ASP A 1 127 ? -1.411 0.195 4.461 1 97.44 127 ASP A O 1
ATOM 1045 N N . GLU A 1 128 ? 0.023 1.411 5.664 1 97.25 128 GLU A N 1
ATOM 1046 C CA . GLU A 1 128 ? -0.77 1.28 6.883 1 97.25 128 GLU A CA 1
ATOM 1047 C C . GLU A 1 128 ? -2.188 1.809 6.68 1 97.25 128 GLU A C 1
ATOM 1049 O O . GLU A 1 128 ? -3.158 1.16 7.074 1 97.25 128 GLU A O 1
ATOM 1054 N N . ALA A 1 129 ? -2.271 2.904 6.09 1 98.38 129 ALA A N 1
ATOM 1055 C CA . ALA A 1 129 ? -3.572 3.523 5.844 1 98.38 129 ALA A CA 1
ATOM 1056 C C . ALA A 1 129 ? -4.41 2.676 4.895 1 98.38 129 ALA A C 1
ATOM 1058 O O . ALA A 1 129 ? -5.602 2.451 5.137 1 98.38 129 ALA A O 1
ATOM 1059 N N . LYS A 1 130 ? -3.789 2.262 3.811 1 98.62 130 LYS A N 1
ATOM 1060 C CA . LYS A 1 130 ? -4.492 1.412 2.854 1 98.62 130 LYS A CA 1
ATOM 1061 C C . LYS A 1 130 ? -4.977 0.124 3.516 1 98.62 130 LYS A C 1
ATOM 1063 O O . LYS A 1 130 ? -6.102 -0.316 3.277 1 98.62 130 LYS A O 1
ATOM 1068 N N . ASN A 1 131 ? -4.121 -0.504 4.305 1 98.12 131 ASN A N 1
ATOM 1069 C CA . ASN A 1 131 ? -4.492 -1.715 5.027 1 98.12 131 ASN A CA 1
ATOM 1070 C C . ASN A 1 131 ? -5.703 -1.479 5.93 1 98.12 131 ASN A C 1
ATOM 1072 O O . ASN A 1 131 ? -6.641 -2.281 5.941 1 98.12 131 ASN A O 1
ATOM 1076 N N . TYR A 1 132 ? -5.664 -0.421 6.688 1 98.19 132 TYR A N 1
ATOM 1077 C CA . TYR A 1 132 ? -6.766 -0.065 7.574 1 98.19 132 TYR A CA 1
ATOM 1078 C C . TYR A 1 132 ? -8.07 0.055 6.801 1 98.19 132 TYR A C 1
ATOM 1080 O O . TYR A 1 132 ? -9.094 -0.518 7.195 1 98.19 132 TYR A O 1
ATOM 1088 N N . GLN A 1 133 ? -8.062 0.788 5.723 1 98.38 133 GLN A N 1
ATOM 1089 C CA . GLN A 1 133 ? -9.273 1.038 4.949 1 98.38 133 GLN A CA 1
ATOM 1090 C C . GLN A 1 133 ? -9.797 -0.246 4.312 1 98.38 133 GLN A C 1
ATOM 1092 O O . GLN A 1 133 ? -11.008 -0.471 4.258 1 98.38 133 GLN A O 1
ATOM 1097 N N . LEU A 1 134 ? -8.883 -1.005 3.752 1 98.38 134 LEU A N 1
ATOM 1098 C CA . LEU A 1 134 ? -9.281 -2.264 3.129 1 98.38 134 LEU A CA 1
ATOM 1099 C C . LEU A 1 134 ? -10.016 -3.156 4.125 1 98.38 134 LEU A C 1
ATOM 1101 O O . LEU A 1 134 ? -11.078 -3.697 3.816 1 98.38 134 LEU A O 1
ATOM 1105 N N . LEU A 1 135 ? -9.438 -3.309 5.266 1 97.94 135 LEU A N 1
ATOM 1106 C CA . LEU A 1 135 ? -10.062 -4.137 6.293 1 97.94 135 LEU A CA 1
ATOM 1107 C C . LEU A 1 135 ? -11.398 -3.547 6.723 1 97.94 135 LEU A C 1
ATOM 1109 O O . LEU A 1 135 ? -12.383 -4.277 6.879 1 97.94 135 LEU A O 1
ATOM 1113 N N . LYS A 1 136 ? -11.453 -2.307 6.949 1 97.5 136 LYS A N 1
ATOM 1114 C CA . LYS A 1 136 ? -12.688 -1.644 7.352 1 97.5 136 LYS A CA 1
ATOM 1115 C C . LYS A 1 136 ? -13.781 -1.827 6.297 1 97.5 136 LYS A C 1
ATOM 1117 O O . LYS A 1 136 ? -14.906 -2.203 6.625 1 97.5 136 LYS A O 1
ATOM 1122 N N . LEU A 1 137 ? -13.453 -1.545 5.059 1 97.12 137 LEU A N 1
ATOM 1123 C CA . LEU A 1 137 ? -14.414 -1.594 3.963 1 97.12 137 LEU A CA 1
ATOM 1124 C C . LEU A 1 137 ? -14.875 -3.025 3.703 1 97.12 137 LEU A C 1
ATOM 1126 O O . LEU A 1 137 ? -16.016 -3.256 3.324 1 97.12 137 LEU A O 1
ATOM 1130 N N . SER A 1 138 ? -13.977 -3.949 3.891 1 97 138 SER A N 1
ATOM 1131 C CA . SER A 1 138 ? -14.297 -5.336 3.574 1 97 138 SER A CA 1
ATOM 1132 C C . SER A 1 138 ? -15.086 -5.992 4.703 1 97 138 SER A C 1
ATOM 1134 O O . SER A 1 138 ? -15.953 -6.832 4.457 1 97 138 SER A O 1
ATOM 1136 N N . THR A 1 139 ? -14.844 -5.664 5.941 1 96.19 139 THR A N 1
ATOM 1137 C CA . THR A 1 139 ? -15.477 -6.324 7.078 1 96.19 139 THR A CA 1
ATOM 1138 C C . THR A 1 139 ? -16.609 -5.465 7.641 1 96.19 139 THR A C 1
ATOM 1140 O O . THR A 1 139 ? -17.422 -5.945 8.422 1 96.19 139 THR A O 1
ATOM 1143 N N . HIS A 1 140 ? -16.688 -4.23 7.305 1 95.38 140 HIS A N 1
ATOM 1144 C CA . HIS A 1 140 ? -17.625 -3.258 7.832 1 95.38 140 HIS A CA 1
ATOM 1145 C C . HIS A 1 140 ? -17.484 -3.113 9.344 1 95.38 140 HIS A C 1
ATOM 1147 O O . HIS A 1 140 ? -18.469 -2.867 10.039 1 95.38 140 HIS A O 1
ATOM 1153 N N . GLN A 1 141 ? -16.281 -3.385 9.797 1 94.88 141 GLN A N 1
ATOM 1154 C CA . GLN A 1 141 ? -15.898 -3.211 11.195 1 94.88 141 GLN A CA 1
ATOM 1155 C C . GLN A 1 141 ? -14.617 -2.387 11.32 1 94.88 141 GLN A C 1
ATOM 1157 O O . GLN A 1 141 ? -13.812 -2.34 10.383 1 94.88 141 GLN A O 1
ATOM 1162 N N . THR A 1 142 ? -14.555 -1.792 12.43 1 93.75 142 THR A N 1
ATOM 1163 C CA . THR A 1 142 ? -13.312 -1.07 12.68 1 93.75 142 THR A CA 1
ATOM 1164 C C . THR A 1 142 ? -12.164 -2.041 12.938 1 93.75 142 THR A C 1
ATOM 1166 O O . THR A 1 142 ? -12.25 -2.889 13.828 1 93.75 142 THR A O 1
ATOM 1169 N N . PRO A 1 143 ? -11.195 -1.915 12.117 1 94.5 143 PRO A N 1
ATOM 1170 C CA . PRO A 1 143 ? -10.062 -2.82 12.336 1 94.5 143 PRO A CA 1
ATOM 1171 C C . PRO A 1 143 ? -9.406 -2.629 13.695 1 94.5 143 PRO A C 1
ATOM 1173 O O . PRO A 1 143 ? -9.422 -1.523 14.242 1 94.5 143 PRO A O 1
ATOM 1176 N N . ASN A 1 144 ? -8.766 -3.76 14.148 1 90.69 144 ASN A N 1
ATOM 1177 C CA . ASN A 1 144 ? -8.008 -3.713 15.398 1 90.69 144 ASN A CA 1
ATOM 1178 C C . ASN A 1 144 ? -6.602 -3.15 15.18 1 90.69 144 ASN A C 1
ATOM 1180 O O . ASN A 1 144 ? -5.609 -3.803 15.516 1 90.69 144 ASN A O 1
ATOM 1184 N N . MET A 1 145 ? -6.504 -2.209 14.5 1 90.12 145 MET A N 1
ATOM 1185 C CA . MET A 1 145 ? -5.273 -1.445 14.289 1 90.12 145 MET A CA 1
ATOM 1186 C C . MET A 1 145 ? -5.27 -0.182 15.141 1 90.12 145 MET A C 1
ATOM 1188 O O . MET A 1 145 ? -5.898 0.815 14.789 1 90.12 145 MET A O 1
ATOM 1192 N N . LEU A 1 146 ? -4.566 -0.398 16.25 1 86.38 146 LEU A N 1
ATOM 1193 C CA . LEU A 1 146 ? -4.566 0.678 17.234 1 86.38 146 LEU A CA 1
ATOM 1194 C C . LEU A 1 146 ? -3.346 1.577 17.047 1 86.38 146 LEU A C 1
ATOM 1196 O O . LEU A 1 146 ? -2.273 1.106 16.672 1 86.38 146 LEU A O 1
ATOM 1200 N N . GLY A 1 147 ? -3.564 2.855 17.047 1 87.75 147 GLY A N 1
ATOM 1201 C CA . GLY A 1 147 ? -2.488 3.828 16.938 1 87.75 147 GLY A CA 1
ATOM 1202 C C . GLY A 1 147 ? -2.986 5.254 16.797 1 87.75 147 GLY A C 1
ATOM 1203 O O . GLY A 1 147 ? -4.188 5.484 16.625 1 87.75 147 GLY A O 1
ATOM 1204 N N . PRO A 1 148 ? -2.055 6.152 16.953 1 91.06 148 PRO A N 1
ATOM 1205 C CA . PRO A 1 148 ? -2.428 7.566 16.891 1 91.06 148 PRO A CA 1
ATOM 1206 C C . PRO A 1 148 ? -3.006 7.957 15.531 1 91.06 148 PRO A C 1
ATOM 1208 O O . PRO A 1 148 ? -3.775 8.922 15.438 1 91.06 148 PRO A O 1
ATOM 1211 N N . ARG A 1 149 ? -2.713 7.16 14.516 1 95.75 149 ARG A N 1
ATOM 1212 C CA . ARG A 1 149 ? -3.115 7.527 13.164 1 95.75 149 ARG A CA 1
ATOM 1213 C C . ARG A 1 149 ? -4.496 6.973 12.836 1 95.75 149 ARG A C 1
ATOM 1215 O O . ARG A 1 149 ? -5.082 7.32 11.805 1 95.75 149 ARG A O 1
ATOM 1222 N N . THR A 1 150 ? -5.004 6.09 13.641 1 95.12 150 THR A N 1
ATOM 1223 C CA . THR A 1 150 ? -6.309 5.488 13.383 1 95.12 150 THR A CA 1
ATOM 1224 C C . THR A 1 150 ? -7.352 6.023 14.367 1 95.12 150 THR A C 1
ATOM 1226 O O . THR A 1 150 ? -8.398 5.406 14.562 1 95.12 150 THR A O 1
ATOM 1229 N N . ARG A 1 151 ? -7.035 7.113 14.984 1 93.81 151 ARG A N 1
ATOM 1230 C CA . ARG A 1 151 ? -7.969 7.832 15.852 1 93.81 151 ARG A CA 1
ATOM 1231 C C . ARG A 1 151 ? -8.445 9.117 15.188 1 93.81 151 ARG A C 1
ATOM 1233 O O . ARG A 1 151 ? -7.633 9.992 14.859 1 93.81 151 ARG A O 1
ATOM 1240 N N . PRO A 1 152 ? -9.758 9.25 15.109 1 93.06 152 PRO A N 1
ATOM 1241 C CA . PRO A 1 152 ? -10.25 10.492 14.508 1 93.06 152 PRO A CA 1
ATOM 1242 C C . PRO A 1 152 ? -9.977 11.719 15.375 1 93.06 152 PRO A C 1
ATOM 1244 O O . PRO A 1 152 ? -9.906 11.602 16.609 1 93.06 152 PRO A O 1
ATOM 1247 N N . ARG A 1 153 ? -9.688 12.789 14.695 1 91.38 153 ARG A N 1
ATOM 1248 C CA . ARG A 1 153 ? -9.578 14.047 15.43 1 91.38 153 ARG A CA 1
ATOM 1249 C C . ARG A 1 153 ? -10.883 14.375 16.141 1 91.38 153 ARG A C 1
ATOM 1251 O O . ARG A 1 153 ? -11.945 13.875 15.773 1 91.38 153 ARG A O 1
ATOM 1258 N N . LYS A 1 154 ? -10.836 15.109 17.234 1 85.31 154 LYS A N 1
ATOM 1259 C CA . LYS A 1 154 ? -12.016 15.453 18.031 1 85.31 154 LYS A CA 1
ATOM 1260 C C . LYS A 1 154 ? -12.953 16.375 17.25 1 85.31 154 LYS A C 1
ATOM 1262 O O . LYS A 1 154 ? -12.5 17.25 16.516 1 85.31 154 LYS A O 1
ATOM 1267 N N . VAL A 1 155 ? -14.031 15.688 16.516 1 62.59 155 VAL A N 1
ATOM 1268 C CA . VAL A 1 155 ? -15.062 16.312 15.695 1 62.59 155 VAL A CA 1
ATOM 1269 C C . VAL A 1 155 ? -15.234 17.781 16.094 1 62.59 155 VAL A 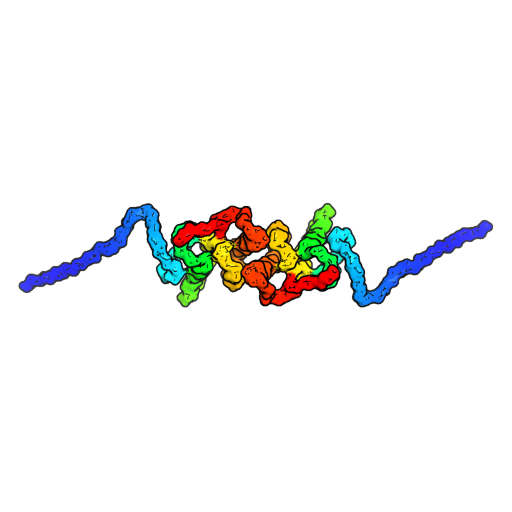C 1
ATOM 1271 O O . VAL A 1 155 ? -15.031 18.141 17.266 1 62.59 155 VAL A O 1
ATOM 1274 N N . LYS A 1 156 ? -15.352 18.578 14.883 1 49.75 156 LYS A N 1
ATOM 1275 C CA . LYS A 1 156 ? -15.734 19.984 14.836 1 49.75 156 LYS A CA 1
ATOM 1276 C C . LYS A 1 156 ? -16.984 20.234 15.688 1 49.75 156 LYS A C 1
ATOM 1278 O O . LYS A 1 156 ? -17.812 19.328 15.867 1 49.75 156 LYS A O 1
ATOM 1283 N N . MET B 1 1 ? 28.516 -78.562 -24.594 1 30.72 1 MET B N 1
ATOM 1284 C CA . MET B 1 1 ? 28.25 -77.625 -23.5 1 30.72 1 MET B CA 1
ATOM 1285 C C . MET B 1 1 ? 27.969 -76.25 -24.031 1 30.72 1 MET B C 1
ATOM 1287 O O . MET B 1 1 ? 28.891 -75.5 -24.344 1 30.72 1 MET B O 1
ATOM 1291 N N . SER B 1 2 ? 26.922 -76.188 -24.906 1 34.59 2 SER B N 1
ATOM 1292 C CA . SER B 1 2 ? 26.344 -75.125 -25.688 1 34.59 2 SER B CA 1
ATOM 1293 C C . SER B 1 2 ? 25.953 -73.938 -24.797 1 34.59 2 SER B C 1
ATOM 1295 O O . SER B 1 2 ? 25.188 -74.125 -23.859 1 34.59 2 SER B O 1
ATOM 1297 N N . GLY B 1 3 ? 26.891 -73.062 -24.562 1 29.95 3 GLY B N 1
ATOM 1298 C CA . GLY B 1 3 ? 26.828 -71.812 -23.766 1 29.95 3 GLY B CA 1
ATOM 1299 C C . GLY B 1 3 ? 25.594 -71 -24.062 1 29.95 3 GLY B C 1
ATOM 1300 O O . GLY B 1 3 ? 25.016 -71.062 -25.141 1 29.95 3 GLY B O 1
ATOM 1301 N N . ASP B 1 4 ? 24.797 -70.5 -23.062 1 33.03 4 ASP B N 1
ATOM 1302 C CA . ASP B 1 4 ? 23.578 -69.812 -22.656 1 33.03 4 ASP B CA 1
ATOM 1303 C C . ASP B 1 4 ? 23.547 -68.375 -23.203 1 33.03 4 ASP B C 1
ATOM 1305 O O . ASP B 1 4 ? 22.891 -67.5 -22.641 1 33.03 4 ASP B O 1
ATOM 1309 N N . GLN B 1 5 ? 24 -68.125 -24.406 1 33.5 5 GLN B N 1
ATOM 1310 C CA . GLN B 1 5 ? 24.094 -66.625 -24.578 1 33.5 5 GLN B CA 1
ATOM 1311 C C . GLN B 1 5 ? 22.719 -66 -24.422 1 33.5 5 GLN B C 1
ATOM 1313 O O . GLN B 1 5 ? 21.844 -66.188 -25.266 1 33.5 5 GLN B O 1
ATOM 1318 N N . SER B 1 6 ? 22.125 -66 -23.25 1 34.59 6 SER B N 1
ATOM 1319 C CA . SER B 1 6 ? 20.828 -65.375 -22.953 1 34.59 6 SER B CA 1
ATOM 1320 C C . SER B 1 6 ? 20.797 -63.938 -23.469 1 34.59 6 SER B C 1
ATOM 1322 O O . SER B 1 6 ? 21.625 -63.125 -23.109 1 34.59 6 SER B O 1
ATOM 1324 N N . VAL B 1 7 ? 20.438 -63.75 -24.734 1 36.38 7 VAL B N 1
ATOM 1325 C CA . VAL B 1 7 ? 20.219 -62.469 -25.406 1 36.38 7 VAL B CA 1
ATOM 1326 C C . VAL B 1 7 ? 19.25 -61.594 -24.594 1 36.38 7 VAL B C 1
ATOM 1328 O O . VAL B 1 7 ? 18.172 -62.062 -24.219 1 36.38 7 VAL B O 1
ATOM 1331 N N . PHE B 1 8 ? 19.797 -60.812 -23.656 1 33.78 8 PHE B N 1
ATOM 1332 C CA . PHE B 1 8 ? 19.047 -59.844 -22.859 1 33.78 8 PHE B CA 1
ATOM 1333 C C . PHE B 1 8 ? 18.203 -58.938 -23.75 1 33.78 8 PHE B C 1
ATOM 1335 O O . PHE B 1 8 ? 18.719 -58.375 -24.719 1 33.78 8 PHE B O 1
ATOM 1342 N N . PRO B 1 9 ? 16.891 -59.219 -23.969 1 34.62 9 PRO B N 1
ATOM 1343 C CA . PRO B 1 9 ? 16.062 -58.344 -24.812 1 34.62 9 PRO B CA 1
ATOM 1344 C C . PRO B 1 9 ? 16.172 -56.875 -24.438 1 34.62 9 PRO B C 1
ATOM 1346 O O . PRO B 1 9 ? 16.109 -56.531 -23.25 1 34.62 9 PRO B O 1
ATOM 1349 N N . THR B 1 10 ? 17.062 -56.031 -25.094 1 32.66 10 THR B N 1
ATOM 1350 C CA . THR B 1 10 ? 17.172 -54.594 -24.953 1 32.66 10 THR B CA 1
ATOM 1351 C C . THR B 1 10 ? 15.805 -53.938 -25.109 1 32.66 10 THR B C 1
ATOM 1353 O O . THR B 1 10 ? 15.188 -54 -26.172 1 32.66 10 THR B O 1
ATOM 1356 N N . ASN B 1 11 ? 14.953 -54.094 -24.172 1 32.81 11 ASN B N 1
ATOM 1357 C CA . ASN B 1 11 ? 13.672 -53.406 -24.188 1 32.81 11 ASN B CA 1
ATOM 1358 C C . ASN B 1 11 ? 13.836 -51.938 -24.578 1 32.81 11 ASN B C 1
ATOM 1360 O O . ASN B 1 11 ? 14.438 -51.156 -23.828 1 32.81 11 ASN B O 1
ATOM 1364 N N . GLU B 1 12 ? 14.18 -51.594 -25.828 1 28.56 12 GLU B N 1
ATOM 1365 C CA . GLU B 1 12 ? 14.375 -50.344 -26.516 1 28.56 12 GLU B CA 1
ATOM 1366 C C . GLU B 1 12 ? 13.328 -49.312 -26.094 1 28.56 12 GLU B C 1
ATOM 1368 O O . GLU B 1 12 ? 13.617 -48.125 -26.031 1 28.56 12 GLU B O 1
ATOM 1373 N N . ASP B 1 13 ? 12.016 -49.625 -26.328 1 32.84 13 ASP B N 1
ATOM 1374 C CA . ASP B 1 13 ? 11.086 -48.625 -26.875 1 32.84 13 ASP B CA 1
ATOM 1375 C C . ASP B 1 13 ? 10.711 -47.594 -25.828 1 32.84 13 ASP B C 1
ATOM 1377 O O . ASP B 1 13 ? 9.602 -47.062 -25.859 1 32.84 13 ASP B O 1
ATOM 1381 N N . ASP B 1 14 ? 11.242 -47.688 -24.641 1 34.97 14 ASP B N 1
ATOM 1382 C CA . ASP B 1 14 ? 10.555 -46.75 -23.719 1 34.97 14 ASP B CA 1
ATOM 1383 C C . ASP B 1 14 ? 10.656 -45.312 -24.219 1 34.97 14 ASP B C 1
ATOM 1385 O O . ASP B 1 14 ? 11.352 -44.5 -23.609 1 34.97 14 ASP B O 1
ATOM 1389 N N . ARG B 1 15 ? 10.812 -45.156 -25.516 1 31.91 15 ARG B N 1
ATOM 1390 C CA . ARG B 1 15 ? 10.914 -43.781 -26 1 31.91 15 ARG B CA 1
ATOM 1391 C C . ARG B 1 15 ? 9.758 -42.938 -25.469 1 31.91 15 ARG B C 1
ATOM 1393 O O . ARG B 1 15 ? 8.594 -43.312 -25.594 1 31.91 15 ARG B O 1
ATOM 1400 N N . ILE B 1 16 ? 9.992 -42.25 -24.484 1 37.81 16 ILE B N 1
ATOM 1401 C CA . ILE B 1 16 ? 9.094 -41.156 -24.141 1 37.81 16 ILE B CA 1
ATOM 1402 C C . ILE B 1 16 ? 8.727 -40.375 -25.391 1 37.81 16 ILE B C 1
ATOM 1404 O O . ILE B 1 16 ? 9.594 -39.812 -26.078 1 37.81 16 ILE B O 1
ATOM 1408 N N . HIS B 1 17 ? 7.91 -40.844 -26.328 1 35.41 17 HIS B N 1
ATOM 1409 C CA . HIS B 1 17 ? 7.426 -40.156 -27.516 1 35.41 17 HIS B CA 1
ATOM 1410 C C . HIS B 1 17 ? 7.207 -38.656 -27.219 1 35.41 17 HIS B C 1
ATOM 1412 O O . HIS B 1 17 ? 6.668 -38.312 -26.172 1 35.41 17 HIS B O 1
ATOM 1418 N N . PRO B 1 18 ? 8.047 -37.844 -27.766 1 35.69 18 PRO B N 1
ATOM 1419 C CA . PRO B 1 18 ? 7.691 -36.406 -27.766 1 35.69 18 PRO B CA 1
ATOM 1420 C C . PRO B 1 18 ? 6.215 -36.156 -28.078 1 35.69 18 PRO B C 1
ATOM 1422 O O . PRO B 1 18 ? 5.742 -36.5 -29.156 1 35.69 18 PRO B O 1
ATOM 1425 N N . THR B 1 19 ? 5.168 -36.594 -27.406 1 35.47 19 THR B N 1
ATOM 1426 C CA . THR B 1 19 ? 3.857 -36.281 -27.953 1 35.47 19 THR B CA 1
ATOM 1427 C C . THR B 1 19 ? 3.896 -34.938 -28.688 1 35.47 19 THR B C 1
ATOM 1429 O O . THR B 1 19 ? 4.793 -34.125 -28.453 1 35.47 19 THR B O 1
ATOM 1432 N N . GLU B 1 20 ? 2.902 -34.5 -29.609 1 38.66 20 GLU B N 1
ATOM 1433 C CA . GLU B 1 20 ? 2.859 -33.25 -30.375 1 38.66 20 GLU B CA 1
ATOM 1434 C C . GLU B 1 20 ? 3.561 -32.125 -29.641 1 38.66 20 GLU B C 1
ATOM 1436 O O . GLU B 1 20 ? 3.367 -31.938 -28.438 1 38.66 20 GLU B O 1
ATOM 1441 N N . GLU B 1 21 ? 4.652 -31.75 -29.938 1 38.78 21 GLU B N 1
ATOM 1442 C CA . GLU B 1 21 ? 5.664 -30.812 -29.469 1 38.78 21 GLU B CA 1
ATOM 1443 C C . GLU B 1 21 ? 5.027 -29.594 -28.812 1 38.78 21 GLU B C 1
ATOM 1445 O O . GLU B 1 21 ? 5.645 -28.953 -27.953 1 38.78 21 GLU B O 1
ATOM 1450 N N . GLY B 1 22 ? 4.059 -28.969 -29.641 1 37.19 22 GLY B N 1
ATOM 1451 C CA . GLY B 1 22 ? 3.619 -27.625 -29.344 1 37.19 22 GLY B CA 1
ATOM 1452 C C . GLY B 1 22 ? 3.135 -27.469 -27.906 1 37.19 22 GLY B C 1
ATOM 1453 O O . GLY B 1 22 ? 3.619 -26.594 -27.172 1 37.19 22 GLY B O 1
ATOM 1454 N N . GLN B 1 23 ? 1.647 -27.422 -27.922 1 39.06 23 GLN B N 1
ATOM 1455 C CA . GLN B 1 23 ? 0.881 -27.062 -26.734 1 39.06 23 GLN B CA 1
ATOM 1456 C C . GLN B 1 23 ? 0.976 -28.156 -25.672 1 39.06 23 GLN B C 1
ATOM 1458 O O . GLN B 1 23 ? 0.231 -29.141 -25.719 1 39.06 23 GLN B O 1
ATOM 1463 N N . HIS B 1 24 ? 2.037 -28.812 -25.516 1 40.81 24 HIS B N 1
ATOM 1464 C CA . HIS B 1 24 ? 1.913 -29.5 -24.234 1 40.81 24 HIS B CA 1
ATOM 1465 C C . HIS B 1 24 ? 0.953 -28.766 -23.312 1 40.81 24 HIS B C 1
ATOM 1467 O O . HIS B 1 24 ? 1.333 -27.781 -22.672 1 40.81 24 HIS B O 1
ATOM 1473 N N . PHE B 1 25 ? -0.246 -28.516 -23.828 1 39.69 25 PHE B N 1
ATOM 1474 C CA . PHE B 1 25 ? -1.283 -28.219 -22.844 1 39.69 25 PHE B CA 1
ATOM 1475 C C . PHE B 1 25 ? -1.042 -29 -21.547 1 39.69 25 PHE B C 1
ATOM 1477 O O . PHE B 1 25 ? -1.14 -30.234 -21.531 1 39.69 25 PHE B O 1
ATOM 1484 N N . LEU B 1 26 ? 0.048 -28.797 -20.859 1 41.53 26 LEU B N 1
ATOM 1485 C CA . LEU B 1 26 ? -0.006 -29.266 -19.469 1 41.53 26 LEU B CA 1
ATOM 1486 C C . LEU B 1 26 ? -1.438 -29.594 -19.062 1 41.53 26 LEU B C 1
ATOM 1488 O O . LEU B 1 26 ? -2.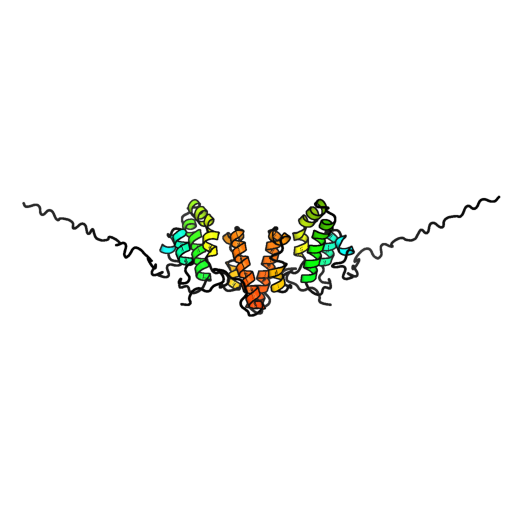336 -28.75 -19.203 1 41.53 26 LEU B O 1
ATOM 1492 N N . GLN B 1 27 ? -2.055 -30.594 -19.688 1 45.09 27 GLN B N 1
ATOM 1493 C CA . GLN B 1 27 ? -3.154 -30.953 -18.797 1 45.09 27 GLN B CA 1
ATOM 1494 C C . GLN B 1 27 ? -2.902 -30.438 -17.391 1 45.09 27 GLN B C 1
ATOM 1496 O O . GLN B 1 27 ? -2.102 -31 -16.641 1 45.09 27 GLN B O 1
ATOM 1501 N N . PHE B 1 28 ? -2.584 -29.188 -17.312 1 48.12 28 PHE B N 1
ATOM 1502 C CA . PHE B 1 28 ? -2.369 -28.578 -16.016 1 48.12 28 PHE B CA 1
ATOM 1503 C C . PHE B 1 28 ? -3.088 -29.359 -14.922 1 48.12 28 PHE B C 1
ATOM 1505 O O . PHE B 1 28 ? -4.289 -29.172 -14.711 1 48.12 28 PHE B O 1
ATOM 1512 N N . LYS B 1 29 ? -2.959 -30.625 -14.945 1 54.22 29 LYS B N 1
ATOM 1513 C CA . LYS B 1 29 ? -3.205 -31.156 -13.602 1 54.22 29 LYS B CA 1
ATOM 1514 C C . LYS B 1 29 ? -2.771 -30.156 -12.539 1 54.22 29 LYS B C 1
ATOM 1516 O O . LYS B 1 29 ? -1.785 -29.438 -12.711 1 54.22 29 LYS B O 1
ATOM 1521 N N . ASP B 1 30 ? -3.607 -29.781 -11.617 1 67.75 30 ASP B N 1
ATOM 1522 C CA . ASP B 1 30 ? -3.396 -28.859 -10.508 1 67.75 30 ASP B CA 1
ATOM 1523 C C . ASP B 1 30 ? -2.109 -29.188 -9.758 1 67.75 30 ASP B C 1
ATOM 1525 O O . ASP B 1 30 ? -2.119 -30 -8.82 1 67.75 30 ASP B O 1
ATOM 1529 N N . ILE B 1 31 ? -1 -29.062 -10.43 1 81.12 31 ILE B N 1
ATOM 1530 C CA . ILE B 1 31 ? 0.23 -29.438 -9.734 1 81.12 31 ILE B CA 1
ATOM 1531 C C . ILE B 1 31 ? 0.619 -28.344 -8.742 1 81.12 31 ILE B C 1
ATOM 1533 O O . ILE B 1 31 ? 1.62 -28.469 -8.031 1 81.12 31 ILE B O 1
ATOM 1537 N N . LEU B 1 32 ? -0.167 -27.438 -8.727 1 83.44 32 LEU B N 1
ATOM 1538 C CA . LEU B 1 32 ? 0.182 -26.391 -7.773 1 83.44 32 LEU B CA 1
ATOM 1539 C C . LEU B 1 32 ? 0.28 -26.953 -6.359 1 83.44 32 LEU B C 1
ATOM 1541 O O . LEU B 1 32 ? -0.611 -27.672 -5.914 1 83.44 32 LEU B O 1
ATOM 1545 N N . GLY B 1 33 ? 1.374 -26.766 -5.84 1 81.31 33 GLY B N 1
ATOM 1546 C CA . GLY B 1 33 ? 1.53 -27.188 -4.453 1 81.31 33 GLY B CA 1
ATOM 1547 C C . GLY B 1 33 ? 2.115 -28.578 -4.309 1 81.31 33 GLY B C 1
ATOM 1548 O O . GLY B 1 33 ? 2.363 -29.047 -3.195 1 81.31 33 GLY B O 1
ATOM 1549 N N . THR B 1 34 ? 2.318 -29.219 -5.398 1 85.44 34 THR B N 1
ATOM 1550 C CA . THR B 1 34 ? 2.914 -30.547 -5.32 1 85.44 34 THR B CA 1
ATOM 1551 C C . THR B 1 34 ? 4.434 -30.469 -5.43 1 85.44 34 THR B C 1
ATOM 1553 O O . THR B 1 34 ? 4.984 -29.406 -5.746 1 85.44 34 THR B O 1
ATOM 1556 N N . GLU B 1 35 ? 5.102 -31.609 -5.156 1 87.25 35 GLU B N 1
ATOM 1557 C CA . GLU B 1 35 ? 6.559 -31.688 -5.27 1 87.25 35 GLU B CA 1
ATOM 1558 C C . GLU B 1 35 ? 7.012 -31.453 -6.707 1 87.25 35 GLU B C 1
ATOM 1560 O O . GLU B 1 35 ? 8.07 -30.859 -6.941 1 87.25 35 GLU B O 1
ATOM 1565 N N . GLU B 1 36 ? 6.246 -31.984 -7.605 1 88.31 36 GLU B N 1
ATOM 1566 C CA . GLU B 1 36 ? 6.566 -31.781 -9.016 1 88.31 36 GLU B CA 1
ATOM 1567 C C . GLU B 1 36 ? 6.652 -30.297 -9.367 1 88.31 36 GLU B C 1
ATOM 1569 O O . GLU B 1 36 ? 7.543 -29.875 -10.102 1 88.31 36 GLU B O 1
ATOM 1574 N N . PHE B 1 37 ? 5.738 -29.641 -8.812 1 92 37 PHE B N 1
ATOM 1575 C CA . PHE B 1 37 ? 5.715 -28.188 -9.023 1 92 37 PHE B CA 1
ATOM 1576 C C . PHE B 1 37 ? 6.992 -27.547 -8.492 1 92 37 PHE B C 1
ATOM 1578 O O . PHE B 1 37 ? 7.59 -26.703 -9.164 1 92 37 PHE B O 1
ATOM 1585 N N . HIS B 1 38 ? 7.418 -27.953 -7.348 1 90.94 38 HIS B N 1
ATOM 1586 C CA . HIS B 1 38 ? 8.547 -27.328 -6.664 1 90.94 38 HIS B CA 1
ATOM 1587 C C . HIS B 1 38 ? 9.859 -27.625 -7.391 1 90.94 38 HIS B C 1
ATOM 1589 O O . HIS B 1 38 ? 10.859 -26.938 -7.172 1 90.94 38 HIS B O 1
ATOM 1595 N N . GLN B 1 39 ? 9.852 -28.594 -8.25 1 89.56 39 GLN B N 1
ATOM 1596 C CA . GLN B 1 39 ? 11.07 -29 -8.953 1 89.56 39 GLN B CA 1
ATOM 1597 C C . GLN B 1 39 ? 11.156 -28.312 -10.32 1 89.56 39 GLN B C 1
ATOM 1599 O O . GLN B 1 39 ? 12.195 -28.391 -10.984 1 89.56 39 GLN B O 1
ATOM 1604 N N . LEU B 1 40 ? 10.094 -27.656 -10.688 1 91.44 40 LEU B N 1
ATOM 1605 C CA . LEU B 1 40 ? 10.086 -26.969 -11.977 1 91.44 40 LEU B CA 1
ATOM 1606 C C . LEU B 1 40 ? 11.039 -25.781 -11.969 1 91.44 40 LEU B C 1
ATOM 1608 O O . LEU B 1 40 ? 11.172 -25.094 -10.961 1 91.44 40 LEU B O 1
ATOM 1612 N N . PRO B 1 41 ? 11.703 -25.594 -13.133 1 92.88 41 PRO B N 1
ATOM 1613 C CA . PRO B 1 41 ? 12.453 -24.344 -13.25 1 92.88 41 PRO B CA 1
ATOM 1614 C C . PRO B 1 41 ? 11.547 -23.109 -13.281 1 92.88 41 PRO B C 1
ATOM 1616 O O . PRO B 1 41 ? 10.352 -23.234 -13.57 1 92.88 41 PRO B O 1
ATOM 1619 N N . ALA B 1 42 ? 12.055 -21.969 -13.031 1 94.88 42 ALA B N 1
ATOM 1620 C CA . ALA B 1 42 ? 11.305 -20.734 -12.883 1 94.88 42 ALA B CA 1
ATOM 1621 C C . ALA B 1 42 ? 10.469 -20.438 -14.133 1 94.88 42 ALA B C 1
ATOM 1623 O O . ALA B 1 42 ? 9.32 -20 -14.031 1 94.88 42 ALA B O 1
ATOM 1624 N N . ASN B 1 43 ? 11.039 -20.625 -15.289 1 96 43 ASN B N 1
ATOM 1625 C CA . ASN B 1 43 ? 10.344 -20.328 -16.531 1 96 43 ASN B CA 1
ATOM 1626 C C . ASN B 1 43 ? 9.086 -21.172 -16.703 1 96 43 ASN B C 1
ATOM 1628 O O . ASN B 1 43 ? 8.07 -20.688 -17.219 1 96 43 ASN B O 1
ATOM 1632 N N . GLN B 1 44 ? 9.156 -22.391 -16.266 1 93.62 44 GLN B N 1
ATOM 1633 C CA . GLN B 1 44 ? 7.992 -23.266 -16.359 1 93.62 44 GLN B CA 1
ATOM 1634 C C . GLN B 1 44 ? 6.938 -22.891 -15.312 1 93.62 44 GLN B C 1
ATOM 1636 O O . GLN B 1 44 ? 5.738 -22.953 -15.594 1 93.62 44 GLN B O 1
ATOM 1641 N N . VAL B 1 45 ? 7.41 -22.531 -14.133 1 94.69 45 VAL B N 1
ATOM 1642 C CA . VAL B 1 45 ? 6.484 -22.031 -13.109 1 94.69 45 VAL B CA 1
ATOM 1643 C C . VAL B 1 45 ? 5.742 -20.812 -13.633 1 94.69 45 VAL B C 1
ATOM 1645 O O . VAL B 1 45 ? 4.512 -20.734 -13.555 1 94.69 45 VAL B O 1
ATOM 1648 N N . ILE B 1 46 ? 6.438 -19.891 -14.219 1 96.88 46 ILE B N 1
ATOM 1649 C CA . ILE B 1 46 ? 5.875 -18.656 -14.75 1 96.88 46 ILE B CA 1
ATOM 1650 C C . ILE B 1 46 ? 4.867 -18.984 -15.852 1 96.88 46 ILE B C 1
ATOM 1652 O O . ILE B 1 46 ? 3.768 -18.422 -15.883 1 96.88 46 ILE B O 1
ATOM 1656 N N . GLU B 1 47 ? 5.227 -19.859 -16.703 1 94.25 47 GLU B N 1
ATOM 1657 C CA . GLU B 1 47 ? 4.324 -20.266 -17.781 1 94.25 47 GLU B CA 1
ATOM 1658 C C . GLU B 1 47 ? 3.012 -20.812 -17.219 1 94.25 47 GLU B C 1
ATOM 1660 O O . GLU B 1 47 ? 1.934 -20.5 -17.719 1 94.25 47 GLU B O 1
ATOM 1665 N N . LEU B 1 48 ? 3.121 -21.562 -16.234 1 93.44 48 LEU B N 1
ATOM 1666 C CA . LEU B 1 48 ? 1.95 -22.172 -15.609 1 93.44 48 LEU B CA 1
ATOM 1667 C C . LEU B 1 48 ? 1.058 -21.109 -14.977 1 93.44 48 LEU B C 1
ATOM 1669 O O . LEU B 1 48 ? -0.138 -21.047 -15.273 1 93.44 48 LEU B O 1
ATOM 1673 N N . ILE B 1 49 ? 1.581 -20.219 -14.172 1 95.25 49 ILE B N 1
ATOM 1674 C CA . ILE B 1 49 ? 0.758 -19.344 -13.352 1 95.25 49 ILE B CA 1
ATOM 1675 C C . ILE B 1 49 ? 0.352 -18.109 -14.164 1 95.25 49 ILE B C 1
ATOM 1677 O O . ILE B 1 49 ? -0.531 -17.359 -13.758 1 95.25 49 ILE B O 1
ATOM 1681 N N . SER B 1 50 ? 0.96 -17.891 -15.305 1 95.44 50 SER B N 1
ATOM 1682 C CA . SER B 1 50 ? 0.583 -16.781 -16.172 1 95.44 50 SER B CA 1
ATOM 1683 C C . SER B 1 50 ? -0.646 -17.109 -17 1 95.44 50 SER B C 1
ATOM 1685 O O . SER B 1 50 ? -1.263 -16.219 -17.594 1 95.44 50 SER B O 1
ATOM 1687 N N . SER B 1 51 ? -0.988 -18.312 -17.031 1 92 51 SER B N 1
ATOM 1688 C CA . SER B 1 51 ? -2.059 -18.766 -17.906 1 92 51 SER B CA 1
ATOM 1689 C C . SER B 1 51 ? -3.422 -18.297 -17.422 1 92 51 SER B C 1
ATOM 1691 O O . SER B 1 51 ? -3.74 -18.438 -16.234 1 92 51 SER B O 1
ATOM 1693 N N . ASP B 1 52 ? -4.316 -17.859 -18.344 1 93.06 52 ASP B N 1
ATOM 1694 C CA . ASP B 1 52 ? -5.699 -17.516 -18.031 1 93.06 52 ASP B CA 1
ATOM 1695 C C . ASP B 1 52 ? -6.527 -18.766 -17.75 1 93.06 52 ASP B C 1
ATOM 1697 O O . ASP B 1 52 ? -7.625 -18.688 -17.203 1 93.06 52 ASP B O 1
ATOM 1701 N N . GLU B 1 53 ? -6 -19.906 -18.109 1 88.94 53 GLU B N 1
ATOM 1702 C CA . GLU B 1 53 ? -6.758 -21.141 -18.047 1 88.94 53 GLU B CA 1
ATOM 1703 C C . GLU B 1 53 ? -6.414 -21.938 -16.797 1 88.94 53 GLU B C 1
ATOM 1705 O O . GLU B 1 53 ? -6.969 -23.016 -16.562 1 88.94 53 GLU B O 1
ATOM 1710 N N . LEU B 1 54 ? -5.438 -21.406 -16.062 1 89.94 54 LEU B N 1
ATOM 1711 C CA . LEU B 1 54 ? -5.082 -22.094 -14.828 1 89.94 54 LEU B CA 1
ATOM 1712 C C . LEU B 1 54 ? -6.297 -22.234 -13.914 1 89.94 54 LEU B C 1
ATOM 1714 O O . LEU B 1 54 ? -6.953 -21.234 -13.594 1 89.94 54 LEU B O 1
ATOM 1718 N N . ARG B 1 55 ? -6.574 -23.422 -13.586 1 86.88 55 ARG B N 1
ATOM 1719 C CA . ARG B 1 55 ? -7.711 -23.672 -12.703 1 86.88 55 ARG B CA 1
ATOM 1720 C C . ARG B 1 55 ? -7.277 -23.688 -11.242 1 86.88 55 ARG B C 1
ATOM 1722 O O . ARG B 1 55 ? -6.539 -24.578 -10.812 1 86.88 55 ARG B O 1
ATOM 1729 N N . VAL B 1 56 ? -7.668 -22.734 -10.508 1 89.31 56 VAL B N 1
ATOM 1730 C CA . VAL B 1 56 ? -7.352 -22.625 -9.086 1 89.31 56 VAL B CA 1
ATOM 1731 C C . VAL B 1 56 ? -8.586 -22.172 -8.312 1 89.31 56 VAL B C 1
ATOM 1733 O O . VAL B 1 56 ? -9.484 -21.547 -8.883 1 89.31 56 VAL B O 1
ATOM 1736 N N . ARG B 1 57 ? -8.625 -22.5 -7.066 1 89.81 57 ARG B N 1
ATOM 1737 C CA . ARG B 1 57 ? -9.727 -22.109 -6.195 1 89.81 57 ARG B CA 1
ATOM 1738 C C . ARG B 1 57 ? -9.672 -20.609 -5.895 1 89.81 57 ARG B C 1
ATOM 1740 O O . ARG B 1 57 ? -10.703 -19.969 -5.691 1 89.81 57 ARG B O 1
ATOM 1747 N N . SER B 1 58 ? -8.492 -20.078 -5.844 1 94 58 SER B N 1
ATOM 1748 C CA . SER B 1 58 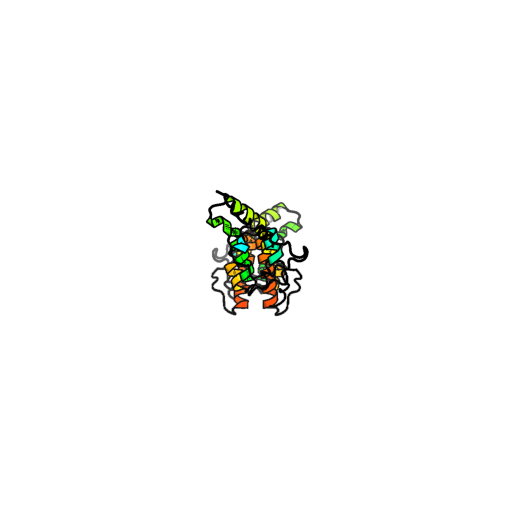? -8.281 -18.672 -5.527 1 94 58 SER B CA 1
ATOM 1749 C C . SER B 1 58 ? -6.871 -18.234 -5.902 1 94 58 SER B C 1
ATOM 1751 O O . SER B 1 58 ? -5.965 -19.062 -6.023 1 94 58 SER B O 1
ATOM 1753 N N . GLU B 1 59 ? -6.715 -17 -6.066 1 96.5 59 GLU B N 1
ATOM 1754 C CA . GLU B 1 59 ? -5.375 -16.453 -6.293 1 96.5 59 GLU B CA 1
ATOM 1755 C C . GLU B 1 59 ? -4.492 -16.641 -5.062 1 96.5 59 GLU B C 1
ATOM 1757 O O . GLU B 1 59 ? -3.266 -16.672 -5.172 1 96.5 59 GLU B O 1
ATOM 1762 N N . GLU B 1 60 ? -5.082 -16.766 -3.918 1 97.25 60 GLU B N 1
ATOM 1763 C CA . GLU B 1 60 ? -4.355 -17.047 -2.682 1 97.25 60 GLU B CA 1
ATOM 1764 C C . GLU B 1 60 ? -3.578 -18.359 -2.779 1 97.25 60 GLU B C 1
ATOM 1766 O O . GLU B 1 60 ? -2.461 -18.453 -2.27 1 97.25 60 GLU B O 1
ATOM 1771 N N . GLN B 1 61 ? -4.211 -19.297 -3.451 1 95 61 GLN B N 1
ATOM 1772 C CA . GLN B 1 61 ? -3.541 -20.578 -3.682 1 95 61 GLN B CA 1
ATOM 1773 C C . GLN B 1 61 ? -2.312 -20.391 -4.57 1 95 61 GLN B C 1
ATOM 1775 O O . GLN B 1 61 ? -1.277 -21.016 -4.336 1 95 61 GLN B O 1
ATOM 1780 N N . VAL B 1 62 ? -2.453 -19.609 -5.566 1 96.06 62 VAL B N 1
ATOM 1781 C CA . VAL B 1 62 ? -1.343 -19.344 -6.477 1 96.06 62 VAL B CA 1
ATOM 1782 C C . VAL B 1 62 ? -0.194 -18.688 -5.715 1 96.06 62 VAL B C 1
ATOM 1784 O O . VAL B 1 62 ? 0.958 -19.125 -5.828 1 96.06 62 VAL B O 1
ATOM 1787 N N . PHE B 1 63 ? -0.51 -17.656 -4.898 1 98 63 PHE B N 1
ATOM 1788 C CA . PHE B 1 63 ? 0.493 -16.953 -4.102 1 98 63 PHE B CA 1
ATOM 1789 C C . PHE B 1 63 ? 1.223 -17.922 -3.18 1 98 63 PHE B C 1
ATOM 1791 O O . PHE B 1 63 ? 2.453 -17.938 -3.125 1 98 63 PHE B O 1
ATOM 1798 N N . THR B 1 64 ? 0.471 -18.719 -2.525 1 96.38 64 THR B N 1
ATOM 1799 C CA . THR B 1 64 ? 1.035 -19.672 -1.58 1 96.38 64 THR B CA 1
ATOM 1800 C C . THR B 1 64 ? 1.962 -20.656 -2.291 1 96.38 64 THR B C 1
ATOM 1802 O O . THR B 1 64 ? 3.043 -20.969 -1.79 1 96.38 64 THR B O 1
ATOM 1805 N N . ALA B 1 65 ? 1.535 -21.141 -3.412 1 94.88 65 ALA B N 1
ATOM 1806 C CA . ALA B 1 65 ? 2.35 -22.062 -4.191 1 94.88 65 ALA B CA 1
ATOM 1807 C C . ALA B 1 65 ? 3.666 -21.422 -4.613 1 94.88 65 ALA B C 1
ATOM 1809 O O . ALA B 1 65 ? 4.719 -22.062 -4.566 1 94.88 65 ALA B O 1
ATOM 1810 N N . VAL B 1 66 ? 3.605 -20.203 -5.031 1 96 66 VAL B N 1
ATOM 1811 C CA . VAL B 1 66 ? 4.793 -19.453 -5.441 1 96 66 VAL B CA 1
ATOM 1812 C C . VAL B 1 66 ? 5.754 -19.328 -4.262 1 96 66 VAL B C 1
ATOM 1814 O O . VAL B 1 66 ? 6.961 -19.547 -4.41 1 96 66 VAL B O 1
ATOM 1817 N N . LEU B 1 67 ? 5.254 -18.953 -3.119 1 95.38 67 LEU B N 1
ATOM 1818 C CA . LEU B 1 67 ? 6.086 -18.812 -1.928 1 95.38 67 LEU B CA 1
ATOM 1819 C C . LEU B 1 67 ? 6.75 -20.141 -1.566 1 95.38 67 LEU B C 1
ATOM 1821 O O . LEU B 1 67 ? 7.93 -20.172 -1.214 1 95.38 67 LEU B O 1
ATOM 1825 N N . GLN B 1 68 ? 5.949 -21.156 -1.668 1 93.94 68 GLN B N 1
ATOM 1826 C CA . GLN B 1 68 ? 6.492 -22.484 -1.373 1 93.94 68 GLN B CA 1
ATOM 1827 C C . GLN B 1 68 ? 7.586 -22.859 -2.367 1 93.94 68 GLN B C 1
ATOM 1829 O O . GLN B 1 68 ? 8.578 -23.484 -1.997 1 93.94 68 GLN B O 1
ATOM 1834 N N . TRP B 1 69 ? 7.367 -22.531 -3.557 1 94.25 69 TRP B N 1
ATOM 1835 C CA . TRP B 1 69 ? 8.367 -22.781 -4.586 1 94.25 69 TRP B CA 1
ATOM 1836 C C . TRP B 1 69 ? 9.68 -22.078 -4.262 1 94.25 69 TRP B C 1
ATOM 1838 O O . TRP B 1 69 ? 10.758 -22.672 -4.387 1 94.25 69 TRP B O 1
ATOM 1848 N N . ILE B 1 70 ? 9.633 -20.875 -3.852 1 94.19 70 ILE B N 1
ATOM 1849 C CA . ILE B 1 70 ? 10.812 -20.078 -3.529 1 94.19 70 ILE B CA 1
ATOM 1850 C C . ILE B 1 70 ? 11.539 -20.688 -2.338 1 94.19 70 ILE B C 1
ATOM 1852 O O . ILE B 1 70 ? 12.773 -20.766 -2.32 1 94.19 70 ILE B O 1
ATOM 1856 N N . ARG B 1 71 ? 10.766 -21.219 -1.453 1 91.62 71 ARG B N 1
ATOM 1857 C CA . ARG B 1 71 ? 11.328 -21.703 -0.189 1 91.62 71 ARG B CA 1
ATOM 1858 C C . ARG B 1 71 ? 11.703 -23.172 -0.275 1 91.62 71 ARG B C 1
ATOM 1860 O O . ARG B 1 71 ? 12.203 -23.75 0.694 1 91.62 71 ARG B O 1
ATOM 1867 N N . PHE B 1 72 ? 11.312 -23.875 -1.235 1 84.88 72 PHE B N 1
ATOM 1868 C CA . PHE B 1 72 ? 11.406 -25.328 -1.347 1 84.88 72 PHE B CA 1
ATOM 1869 C C . PHE B 1 72 ? 12.82 -25.797 -1.014 1 84.88 72 PHE B C 1
ATOM 1871 O O . PHE B 1 72 ? 12.992 -26.797 -0.308 1 84.88 72 PHE B O 1
ATOM 1878 N N . ASP B 1 73 ? 13.859 -25.219 -1.511 1 68.62 73 ASP B N 1
ATOM 1879 C CA . ASP B 1 73 ? 15.188 -25.766 -1.26 1 68.62 73 ASP B CA 1
ATOM 1880 C C . ASP B 1 73 ? 15.742 -25.281 0.078 1 68.62 73 ASP B C 1
ATOM 1882 O O . ASP B 1 73 ? 16.875 -25.594 0.44 1 68.62 73 ASP B O 1
ATOM 1886 N N . GLN B 1 74 ? 15.016 -24.312 0.64 1 62.47 74 GLN B N 1
ATOM 1887 C CA . GLN B 1 74 ? 15.516 -23.828 1.927 1 62.47 74 GLN B CA 1
ATOM 1888 C C . GLN B 1 74 ? 15.57 -24.969 2.943 1 62.47 74 GLN B C 1
ATOM 1890 O O . GLN B 1 74 ? 16.453 -24.984 3.812 1 62.47 74 GLN B O 1
ATOM 1895 N N . ARG B 1 75 ? 14.703 -26.047 2.791 1 57.75 75 ARG B N 1
ATOM 1896 C CA . ARG B 1 75 ? 14.672 -27.141 3.754 1 57.75 75 ARG B CA 1
ATOM 1897 C C . ARG B 1 75 ? 15.93 -28 3.65 1 57.75 75 ARG B C 1
ATOM 1899 O O . ARG B 1 75 ? 16.391 -28.562 4.648 1 57.75 75 ARG B O 1
ATOM 1906 N N . ASP B 1 76 ? 16.547 -28.141 2.566 1 59 76 ASP B N 1
ATOM 1907 C CA . ASP B 1 76 ? 17.734 -28.984 2.508 1 59 76 ASP B CA 1
ATOM 1908 C C . ASP B 1 76 ? 19 -28.141 2.666 1 59 76 ASP B C 1
ATOM 1910 O O . ASP B 1 76 ? 20.109 -28.609 2.398 1 59 76 ASP B O 1
ATOM 1914 N N . ARG B 1 77 ? 18.891 -26.922 3.195 1 60.06 77 ARG B N 1
ATOM 1915 C CA . ARG B 1 77 ? 20.016 -26.047 3.559 1 60.06 77 ARG B CA 1
ATOM 1916 C C . ARG B 1 77 ? 20.75 -25.578 2.318 1 60.06 77 ARG B C 1
ATOM 1918 O O . ARG B 1 77 ? 21.984 -25.422 2.344 1 60.06 77 ARG B O 1
ATOM 1925 N N . LYS B 1 78 ? 20.109 -25.703 1.189 1 76.94 78 LYS B N 1
ATOM 1926 C CA . LYS B 1 78 ? 20.812 -25.156 0.034 1 76.94 78 LYS B CA 1
ATOM 1927 C C . LYS B 1 78 ? 20.531 -23.672 -0.131 1 76.94 78 LYS B C 1
ATOM 1929 O O . LYS B 1 78 ? 19.719 -23.281 -0.976 1 76.94 78 LYS B O 1
ATOM 1934 N N . GLN B 1 79 ? 21.125 -22.891 0.709 1 80.69 79 GLN B N 1
ATOM 1935 C CA . GLN B 1 79 ? 20.969 -21.453 0.798 1 80.69 79 GLN B CA 1
ATOM 1936 C C . GLN B 1 79 ? 21.172 -20.781 -0.562 1 80.69 79 GLN B C 1
ATOM 1938 O O . GLN B 1 79 ? 20.484 -19.828 -0.9 1 80.69 79 GLN B O 1
ATOM 1943 N N . PHE B 1 80 ? 22.062 -21.469 -1.273 1 81.25 80 PHE B N 1
ATOM 1944 C CA . PHE B 1 80 ? 22.359 -20.922 -2.586 1 81.25 80 PHE B CA 1
ATOM 1945 C C . PHE B 1 80 ? 21.141 -21 -3.498 1 81.25 80 PHE B C 1
ATOM 1947 O O . PHE B 1 80 ? 20.812 -20.031 -4.191 1 81.25 80 PHE B O 1
ATOM 1954 N N . LEU B 1 81 ? 20.5 -22.141 -3.49 1 81.5 81 LEU B N 1
ATOM 1955 C CA . LEU B 1 81 ? 19.328 -22.312 -4.34 1 81.5 81 LEU B CA 1
ATOM 1956 C C . LEU B 1 81 ? 18.203 -21.391 -3.906 1 81.5 81 LEU B C 1
ATOM 1958 O O . LEU B 1 81 ? 17.516 -20.812 -4.75 1 81.5 81 LEU B O 1
ATOM 1962 N N . PHE B 1 82 ? 18.016 -21.188 -2.639 1 87.62 82 PHE B N 1
ATOM 1963 C CA . PHE B 1 82 ? 17.047 -20.25 -2.104 1 87.62 82 PHE B CA 1
ATOM 1964 C C . PHE B 1 82 ? 17.344 -18.828 -2.602 1 87.62 82 PHE B C 1
ATOM 1966 O O . PHE B 1 82 ? 16.422 -18.141 -3.055 1 87.62 82 PHE B O 1
ATOM 1973 N N . ASN B 1 83 ? 18.531 -18.531 -2.57 1 89.12 83 ASN B N 1
ATOM 1974 C CA . ASN B 1 83 ? 18.938 -17.203 -3.012 1 89.12 83 ASN B CA 1
ATOM 1975 C C . ASN B 1 83 ? 18.656 -17 -4.5 1 89.12 83 ASN B C 1
ATOM 1977 O O . ASN B 1 83 ? 18.219 -15.922 -4.91 1 89.12 83 ASN B O 1
AT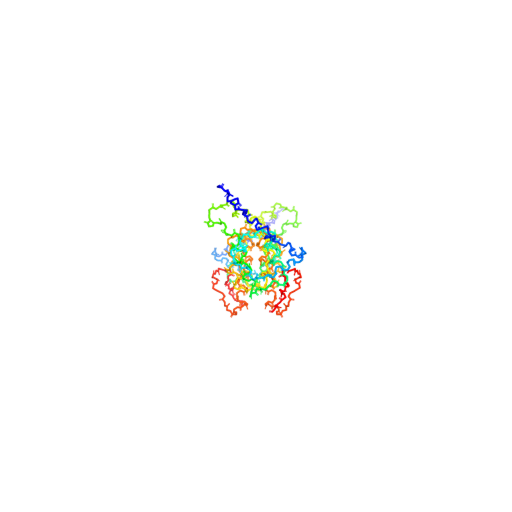OM 1981 N N . VAL B 1 84 ? 18.891 -18.031 -5.195 1 88.62 84 VAL B N 1
ATOM 1982 C CA . VAL B 1 84 ? 18.672 -17.969 -6.633 1 88.62 84 VAL B CA 1
ATOM 1983 C C . VAL B 1 84 ? 17.172 -17.828 -6.918 1 88.62 84 VAL B C 1
ATOM 1985 O O . VAL B 1 84 ? 16.766 -16.984 -7.723 1 88.62 84 VAL B O 1
ATOM 1988 N N . ARG B 1 85 ? 16.375 -18.562 -6.23 1 89.88 85 ARG B N 1
ATOM 1989 C CA . ARG B 1 85 ? 14.938 -18.5 -6.418 1 89.88 85 ARG B CA 1
ATOM 1990 C C . ARG B 1 85 ? 14.383 -17.156 -5.941 1 89.88 85 ARG B C 1
ATOM 1992 O O . ARG B 1 85 ? 13.477 -16.594 -6.562 1 89.88 85 ARG B O 1
ATOM 1999 N N . LEU B 1 86 ? 14.945 -16.672 -4.926 1 91.25 86 LEU B N 1
ATOM 2000 C CA . LEU B 1 86 ? 14.531 -15.383 -4.371 1 91.25 86 LEU B CA 1
ATOM 2001 C C . LEU B 1 86 ? 14.758 -14.258 -5.375 1 91.25 86 LEU B C 1
ATOM 2003 O O . LEU B 1 86 ? 13.984 -13.297 -5.426 1 91.25 86 LEU B O 1
ATOM 2007 N N . MET B 1 87 ? 15.727 -14.461 -6.223 1 93.75 87 MET B N 1
ATOM 2008 C CA . MET B 1 87 ? 16.078 -13.43 -7.195 1 93.75 87 MET B CA 1
ATOM 2009 C C . MET B 1 87 ? 14.984 -13.258 -8.234 1 93.75 87 MET B C 1
ATOM 2011 O O . MET B 1 87 ? 14.875 -12.211 -8.867 1 93.75 87 MET B O 1
ATOM 2015 N N . VAL B 1 88 ? 14.203 -14.258 -8.383 1 95.06 88 VAL B N 1
ATOM 2016 C CA . VAL B 1 88 ? 13.203 -14.18 -9.438 1 95.06 88 VAL B CA 1
ATOM 2017 C C . VAL B 1 88 ? 11.812 -14.008 -8.828 1 95.06 88 VAL B C 1
ATOM 2019 O O . VAL B 1 88 ? 10.805 -14.18 -9.516 1 95.06 88 VAL B O 1
ATOM 2022 N N . ILE B 1 89 ? 11.75 -13.633 -7.578 1 96.94 89 ILE B N 1
ATOM 2023 C CA . ILE B 1 89 ? 10.484 -13.555 -6.859 1 96.94 89 ILE B CA 1
ATOM 2024 C C . ILE B 1 89 ? 9.547 -12.594 -7.578 1 96.94 89 ILE B C 1
ATOM 2026 O O . ILE B 1 89 ? 8.352 -12.867 -7.73 1 96.94 89 ILE B O 1
ATOM 2030 N N . VAL B 1 90 ? 10.031 -11.484 -8.031 1 97.94 90 VAL B N 1
ATOM 2031 C CA . VAL B 1 90 ? 9.188 -10.484 -8.672 1 97.94 90 VAL B CA 1
ATOM 2032 C C . VAL B 1 90 ? 8.641 -11.031 -9.984 1 97.94 90 VAL B C 1
ATOM 2034 O O . VAL B 1 90 ? 7.473 -10.805 -10.32 1 97.94 90 VAL B O 1
ATOM 2037 N N . ASN B 1 91 ? 9.516 -11.742 -10.695 1 97.94 91 ASN B N 1
ATOM 2038 C CA . ASN B 1 91 ? 9.117 -12.344 -11.961 1 97.94 91 ASN B CA 1
ATOM 2039 C C . ASN B 1 91 ? 7.984 -13.352 -11.766 1 97.94 91 ASN B C 1
ATOM 2041 O O . ASN B 1 91 ? 7.152 -13.539 -12.656 1 97.94 91 ASN B O 1
ATOM 2045 N N . LEU B 1 92 ? 7.934 -13.961 -10.695 1 97.69 92 LEU B N 1
ATOM 2046 C CA . LEU B 1 92 ? 6.859 -14.898 -10.375 1 97.69 92 LEU B CA 1
ATOM 2047 C C . LEU B 1 92 ? 5.609 -14.156 -9.922 1 97.69 92 LEU B C 1
ATOM 2049 O O . LEU B 1 92 ? 4.52 -14.375 -10.453 1 97.69 92 LEU B O 1
ATOM 2053 N N . LEU B 1 93 ? 5.812 -13.234 -8.961 1 98.25 93 LEU B N 1
ATOM 2054 C CA . LEU B 1 93 ? 4.703 -12.562 -8.281 1 98.25 93 LEU B CA 1
ATOM 2055 C C . LEU B 1 93 ? 3.891 -11.734 -9.273 1 98.25 93 LEU B C 1
ATOM 2057 O O . LEU B 1 93 ? 2.68 -11.57 -9.102 1 98.25 93 LEU B O 1
ATOM 2061 N N . GLU B 1 94 ? 4.5 -11.266 -10.336 1 98 94 GLU B N 1
ATOM 2062 C CA . GLU B 1 94 ? 3.803 -10.422 -11.305 1 98 94 GLU B CA 1
ATOM 2063 C C . GLU B 1 94 ? 2.715 -11.211 -12.031 1 98 94 GLU B C 1
ATOM 2065 O O . GLU B 1 94 ? 1.86 -10.617 -12.703 1 98 94 GLU B O 1
ATOM 2070 N N . HIS B 1 95 ? 2.709 -12.461 -11.891 1 97.88 95 HIS B N 1
ATOM 2071 C CA . HIS B 1 95 ? 1.711 -13.281 -12.57 1 97.88 95 HIS B CA 1
ATOM 2072 C C . HIS B 1 95 ? 0.677 -13.82 -11.586 1 97.88 95 HIS B C 1
ATOM 2074 O O . HIS B 1 95 ? -0.221 -14.57 -11.977 1 97.88 95 HIS B O 1
ATOM 2080 N N . VAL B 1 96 ? 0.831 -13.539 -10.336 1 97.94 96 VAL B N 1
ATOM 2081 C CA . VAL B 1 96 ? -0.244 -13.734 -9.367 1 97.94 96 VAL B CA 1
ATOM 2082 C C . VAL B 1 96 ? -1.204 -12.547 -9.414 1 97.94 96 VAL B C 1
ATOM 2084 O O . VAL B 1 96 ? -0.786 -11.391 -9.273 1 97.94 96 VAL B O 1
ATOM 2087 N N . ARG B 1 97 ? -2.426 -12.789 -9.672 1 98 97 ARG B N 1
ATOM 2088 C CA . ARG B 1 97 ? -3.393 -11.703 -9.773 1 98 97 ARG B CA 1
ATOM 2089 C C . ARG B 1 97 ? -3.891 -11.281 -8.398 1 98 97 ARG B C 1
ATOM 2091 O O . ARG B 1 97 ? -5.043 -11.539 -8.039 1 98 97 ARG B O 1
ATOM 2098 N N . LEU B 1 98 ? -3.088 -10.555 -7.715 1 98.62 98 LEU B N 1
ATOM 2099 C CA . LEU B 1 98 ? -3.221 -10.195 -6.309 1 98.62 98 LEU B CA 1
ATOM 2100 C C . LEU B 1 98 ? -4.504 -9.406 -6.066 1 98.62 98 LEU B C 1
ATOM 2102 O O . LEU B 1 98 ? -5.125 -9.539 -5.008 1 98.62 98 LEU B O 1
ATOM 2106 N N . PRO B 1 99 ? -4.977 -8.586 -7.043 1 98.25 99 PRO B N 1
ATOM 2107 C CA . PRO B 1 99 ? -6.219 -7.84 -6.848 1 98.25 99 PRO B CA 1
ATOM 2108 C C . PRO B 1 99 ? -7.426 -8.75 -6.625 1 98.25 99 PRO B C 1
ATOM 2110 O O . PRO B 1 99 ? -8.477 -8.289 -6.172 1 98.25 99 PRO B O 1
ATOM 2113 N N . PHE B 1 100 ? -7.27 -9.992 -6.91 1 97.25 100 PHE B N 1
ATOM 2114 C CA . PHE B 1 100 ? -8.406 -10.891 -6.789 1 97.25 100 PHE B CA 1
ATOM 2115 C C . PHE B 1 100 ? -8.281 -11.758 -5.543 1 97.25 100 PHE B C 1
ATOM 2117 O O . PHE B 1 100 ? -9.07 -12.68 -5.34 1 97.25 100 PHE B O 1
ATOM 2124 N N . CYS B 1 101 ? -7.324 -11.484 -4.734 1 98.31 101 CYS B N 1
ATOM 2125 C CA . CYS B 1 101 ? -7.277 -12.031 -3.385 1 98.31 101 CYS B CA 1
ATOM 2126 C C . CYS B 1 101 ? -8.242 -11.305 -2.465 1 98.31 101 CYS B C 1
ATOM 2128 O O . CYS B 1 101 ? -8.68 -10.188 -2.77 1 98.31 101 CYS B O 1
ATOM 2130 N N . SER B 1 102 ? -8.586 -11.969 -1.408 1 98.19 102 SER B N 1
ATOM 2131 C CA . SER B 1 102 ? -9.383 -11.25 -0.414 1 98.19 102 SER B CA 1
ATOM 2132 C C . SER B 1 102 ? -8.578 -10.125 0.234 1 98.19 102 SER B C 1
ATOM 2134 O O . SER B 1 102 ? -7.359 -10.234 0.38 1 98.19 102 SER B O 1
ATOM 2136 N N . PRO B 1 103 ? -9.258 -9.07 0.647 1 98.19 103 PRO B N 1
ATOM 2137 C CA . PRO B 1 103 ? -8.555 -7.988 1.346 1 98.19 103 PRO B CA 1
ATOM 2138 C C . PRO B 1 103 ? -7.809 -8.477 2.584 1 98.19 103 PRO B C 1
ATOM 2140 O O . PRO B 1 103 ? -6.668 -8.062 2.822 1 98.19 103 PRO B O 1
ATOM 2143 N N . LYS B 1 104 ? -8.398 -9.297 3.348 1 97.81 104 LYS B N 1
ATOM 2144 C CA . LYS B 1 104 ? -7.754 -9.82 4.543 1 97.81 104 LYS B CA 1
ATOM 2145 C C . LYS B 1 104 ? -6.461 -10.555 4.191 1 97.81 104 LYS B C 1
ATOM 2147 O O . LYS B 1 104 ? -5.438 -10.367 4.855 1 97.81 104 LYS B O 1
ATOM 2152 N N . PHE B 1 105 ? -6.535 -11.367 3.199 1 98.62 105 PHE B N 1
ATOM 2153 C CA . PHE B 1 105 ? -5.352 -12.102 2.771 1 98.62 105 PHE B CA 1
ATOM 2154 C C . PHE B 1 105 ? -4.273 -11.148 2.264 1 98.62 105 PHE B C 1
ATOM 2156 O O . PHE B 1 105 ? -3.096 -11.312 2.59 1 98.62 105 PHE B O 1
ATOM 2163 N N . LEU B 1 106 ? -4.699 -10.164 1.429 1 98.62 106 LEU B N 1
ATOM 2164 C CA . LEU B 1 106 ? -3.764 -9.188 0.886 1 98.62 106 LEU B CA 1
ATOM 2165 C C . LEU B 1 106 ? -3.037 -8.445 2.006 1 98.62 106 LEU B C 1
ATOM 2167 O O . LEU B 1 106 ? -1.819 -8.266 1.946 1 98.62 106 LEU B O 1
ATOM 2171 N N . VAL B 1 107 ? -3.742 -8.102 3.035 1 97.94 107 VAL B N 1
ATOM 2172 C CA . VAL B 1 107 ? -3.205 -7.309 4.133 1 97.94 107 VAL B CA 1
ATOM 2173 C C . VAL B 1 107 ? -2.393 -8.195 5.07 1 97.94 107 VAL B C 1
ATOM 2175 O O . VAL B 1 107 ? -1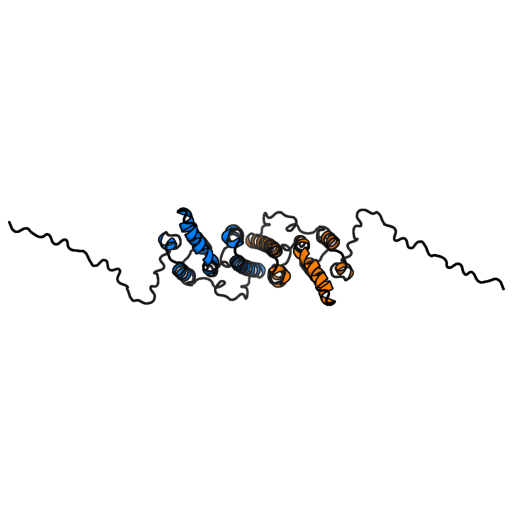.26 -7.863 5.426 1 97.94 107 VAL B O 1
ATOM 2178 N N . SER B 1 108 ? -2.84 -9.344 5.383 1 97.19 108 SER B N 1
ATOM 2179 C CA . SER B 1 108 ? -2.289 -10.117 6.488 1 97.19 108 SER B CA 1
ATOM 2180 C C . SER B 1 108 ? -1.286 -11.156 5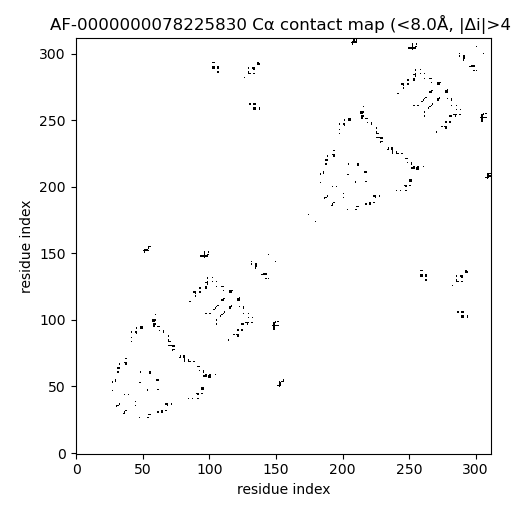.996 1 97.19 108 SER B C 1
ATOM 2182 O O . SER B 1 108 ? -0.431 -11.609 6.758 1 97.19 108 SER B O 1
ATOM 2184 N N . ALA B 1 109 ? -1.383 -11.539 4.805 1 97.88 109 ALA B N 1
ATOM 2185 C CA . ALA B 1 109 ? -0.504 -12.594 4.316 1 97.88 109 ALA B CA 1
ATOM 2186 C C . ALA B 1 109 ? 0.482 -12.055 3.283 1 97.88 109 ALA B C 1
ATOM 2188 O O . ALA B 1 109 ? 1.689 -12.289 3.389 1 97.88 109 ALA B O 1
ATOM 2189 N N . VAL B 1 110 ? 0.016 -11.281 2.389 1 98.5 110 VAL B N 1
ATOM 2190 C CA . VAL B 1 110 ? 0.868 -10.836 1.293 1 98.5 110 VAL B CA 1
ATOM 2191 C C . VAL B 1 110 ? 1.714 -9.648 1.749 1 98.5 110 VAL B C 1
ATOM 2193 O O . VAL B 1 110 ? 2.945 -9.695 1.687 1 98.5 110 VAL B O 1
ATOM 2196 N N . SER B 1 111 ? 1.026 -8.602 2.246 1 97 111 SER B N 1
ATOM 2197 C CA . SER B 1 111 ? 1.681 -7.344 2.6 1 97 111 SER B CA 1
ATOM 2198 C C . SER B 1 111 ? 2.676 -7.539 3.738 1 97 111 SER B C 1
ATOM 2200 O O . SER B 1 111 ? 3.67 -6.82 3.832 1 97 111 SER B O 1
ATOM 2202 N N . ASP B 1 112 ? 2.455 -8.484 4.527 1 95.44 112 ASP B N 1
ATOM 2203 C CA . ASP B 1 112 ? 3.283 -8.688 5.715 1 95.44 112 ASP B CA 1
ATOM 2204 C C . ASP B 1 112 ? 4.332 -9.773 5.473 1 95.44 112 ASP B C 1
ATOM 2206 O O . ASP B 1 112 ? 5.113 -10.102 6.367 1 95.44 112 ASP B O 1
ATOM 2210 N N . ASN B 1 113 ? 4.344 -10.352 4.336 1 96.75 113 ASN B N 1
ATOM 2211 C CA . ASN B 1 113 ? 5.324 -11.383 4.016 1 96.75 113 ASN B CA 1
ATOM 2212 C C . ASN B 1 113 ? 6.73 -10.805 3.904 1 96.75 113 ASN B C 1
ATOM 2214 O O . ASN B 1 113 ? 6.945 -9.82 3.195 1 96.75 113 ASN B O 1
ATOM 2218 N N . ALA B 1 114 ? 7.656 -11.398 4.562 1 95.75 114 ALA B N 1
ATOM 2219 C CA . ALA B 1 114 ? 9.008 -10.867 4.684 1 95.75 114 ALA B CA 1
ATOM 2220 C C . ALA B 1 114 ? 9.672 -10.742 3.314 1 95.75 114 ALA B C 1
ATOM 2222 O O . ALA B 1 114 ? 10.336 -9.742 3.031 1 95.75 114 ALA B O 1
ATOM 2223 N N . LEU B 1 115 ? 9.531 -11.766 2.475 1 95.19 115 LEU B N 1
ATOM 2224 C CA . LEU B 1 115 ? 10.156 -11.75 1.156 1 95.19 115 LEU B CA 1
ATOM 2225 C C . LEU B 1 115 ? 9.578 -10.633 0.293 1 95.19 115 LEU B C 1
ATOM 2227 O O . LEU B 1 115 ? 10.305 -10 -0.473 1 95.19 115 LEU B O 1
ATOM 2231 N N . VAL B 1 116 ? 8.328 -10.367 0.449 1 97.25 116 VAL B N 1
ATOM 2232 C CA . VAL B 1 116 ? 7.633 -9.328 -0.311 1 97.25 116 VAL B CA 1
ATOM 2233 C C . VAL B 1 116 ? 8.039 -7.949 0.196 1 97.25 116 VAL B C 1
ATOM 2235 O O . VAL B 1 116 ? 8.383 -7.066 -0.595 1 97.25 116 VAL B O 1
ATOM 2238 N N . MET B 1 117 ? 8.086 -7.793 1.508 1 95.75 117 MET B N 1
ATOM 2239 C CA . MET B 1 117 ? 8.383 -6.516 2.143 1 95.75 117 MET B CA 1
ATOM 2240 C C . MET B 1 117 ? 9.797 -6.059 1.809 1 95.75 117 MET B C 1
ATOM 2242 O O . MET B 1 117 ? 10.07 -4.859 1.734 1 95.75 117 MET B O 1
ATOM 2246 N N . GLU B 1 118 ? 10.633 -7.004 1.545 1 95 118 GLU B N 1
ATOM 2247 C CA . GLU B 1 118 ? 12.047 -6.691 1.334 1 95 118 GLU B CA 1
ATOM 2248 C C . GLU B 1 118 ? 12.312 -6.324 -0.122 1 95 118 GLU B C 1
ATOM 2250 O O . GLU B 1 118 ? 13.383 -5.805 -0.447 1 95 118 GLU B O 1
ATOM 2255 N N . ASN B 1 119 ? 11.453 -6.582 -0.94 1 95.81 119 ASN B N 1
ATOM 2256 C CA . ASN B 1 119 ? 11.617 -6.324 -2.367 1 95.81 119 ASN B CA 1
ATOM 2257 C C . ASN B 1 119 ? 10.695 -5.207 -2.842 1 95.81 119 ASN B C 1
ATOM 2259 O O . ASN B 1 119 ? 9.469 -5.367 -2.855 1 95.81 119 ASN B O 1
ATOM 2263 N N . LEU B 1 120 ? 11.242 -4.121 -3.299 1 95.62 120 LEU B N 1
ATOM 2264 C CA . LEU B 1 120 ? 10.484 -2.928 -3.645 1 95.62 120 LEU B CA 1
ATOM 2265 C C . LEU B 1 120 ? 9.555 -3.195 -4.828 1 95.62 120 LEU B C 1
ATOM 2267 O O . LEU B 1 120 ? 8.445 -2.668 -4.883 1 95.62 120 LEU B O 1
ATOM 2271 N N . ASP B 1 121 ? 10.008 -3.93 -5.75 1 97.19 121 ASP B N 1
ATOM 2272 C CA . ASP B 1 121 ? 9.172 -4.254 -6.902 1 97.19 121 ASP B CA 1
ATOM 2273 C C . ASP B 1 121 ? 7.957 -5.086 -6.484 1 97.19 121 ASP B C 1
ATOM 2275 O O . ASP B 1 121 ? 6.855 -4.891 -6.996 1 97.19 121 ASP B O 1
ATOM 2279 N N . CYS B 1 122 ? 8.18 -5.992 -5.59 1 97.81 122 CYS B N 1
ATOM 2280 C CA . CYS B 1 122 ? 7.062 -6.77 -5.066 1 97.81 122 CYS B CA 1
ATOM 2281 C C . CYS B 1 122 ? 6.086 -5.875 -4.312 1 97.81 122 CYS B C 1
ATOM 2283 O O . CYS B 1 122 ? 4.867 -6.031 -4.441 1 97.81 122 CYS B O 1
ATOM 2285 N N . ARG B 1 123 ? 6.602 -4.973 -3.518 1 97.25 123 ARG B N 1
ATOM 2286 C CA . ARG B 1 123 ? 5.746 -4.031 -2.803 1 97.25 123 ARG B CA 1
ATOM 2287 C C . ARG B 1 123 ? 4.898 -3.215 -3.773 1 97.25 123 ARG B C 1
ATOM 2289 O O . ARG B 1 123 ? 3.738 -2.91 -3.488 1 97.25 123 ARG B O 1
ATOM 2296 N N . ASP B 1 124 ? 5.461 -2.859 -4.914 1 97.06 124 ASP B N 1
ATOM 2297 C CA . ASP B 1 124 ? 4.703 -2.131 -5.926 1 97.06 124 ASP B CA 1
ATOM 2298 C C . ASP B 1 124 ? 3.525 -2.961 -6.434 1 97.06 124 ASP B C 1
ATOM 2300 O O . ASP B 1 124 ? 2.445 -2.426 -6.691 1 97.06 124 ASP B O 1
ATOM 2304 N N . LEU B 1 125 ? 3.77 -4.172 -6.633 1 97.88 125 LEU B N 1
ATOM 2305 C CA . LEU B 1 125 ? 2.693 -5.059 -7.062 1 97.88 125 LEU B CA 1
ATOM 2306 C C . LEU B 1 125 ? 1.587 -5.121 -6.012 1 97.88 125 LEU B C 1
ATOM 2308 O O . LEU B 1 125 ? 0.402 -5.102 -6.355 1 97.88 125 LEU B O 1
ATOM 2312 N N . VAL B 1 126 ? 1.974 -5.219 -4.762 1 98.44 126 VAL B N 1
ATOM 2313 C CA . VAL B 1 126 ? 1.012 -5.254 -3.666 1 98.44 126 VAL B CA 1
ATOM 2314 C C . VAL B 1 126 ? 0.244 -3.936 -3.605 1 98.44 126 VAL B C 1
ATOM 2316 O O . VAL B 1 126 ? -0.976 -3.93 -3.42 1 98.44 126 VAL B O 1
ATOM 2319 N N . ASP B 1 127 ? 0.941 -2.873 -3.773 1 97.44 127 ASP B N 1
ATOM 2320 C CA . ASP B 1 127 ? 0.312 -1.556 -3.803 1 97.44 127 ASP B CA 1
ATOM 2321 C C . ASP B 1 127 ? -0.736 -1.472 -4.91 1 97.44 127 ASP B C 1
ATOM 2323 O O . ASP B 1 127 ? -1.83 -0.944 -4.699 1 97.44 127 ASP B O 1
ATOM 2327 N N . GLU B 1 128 ? -0.356 -1.917 -6.066 1 97.25 128 GLU B N 1
ATOM 2328 C CA . GLU B 1 128 ? -1.292 -1.937 -7.184 1 97.25 128 GLU B CA 1
ATOM 2329 C C . GLU B 1 128 ? -2.564 -2.697 -6.828 1 97.25 128 GLU B C 1
ATOM 2331 O O . GLU B 1 128 ? -3.672 -2.23 -7.102 1 97.25 128 GLU B O 1
ATOM 2336 N N . ALA B 1 129 ? -2.398 -3.779 -6.242 1 98.38 129 ALA B N 1
ATOM 2337 C CA . ALA B 1 129 ? -3.535 -4.609 -5.855 1 98.38 129 ALA B CA 1
ATOM 2338 C C . ALA B 1 129 ? -4.395 -3.91 -4.805 1 98.38 129 ALA B C 1
ATOM 2340 O O . ALA B 1 129 ? -5.625 -3.898 -4.91 1 98.38 129 ALA B O 1
ATOM 2341 N N . LYS B 1 130 ? -3.734 -3.387 -3.795 1 98.62 130 LYS B N 1
ATOM 2342 C CA . LYS B 1 130 ? -4.461 -2.664 -2.756 1 98.62 130 LYS B CA 1
ATOM 2343 C C . LYS B 1 130 ? -5.227 -1.482 -3.342 1 98.62 130 LYS B C 1
ATOM 2345 O O . LYS B 1 130 ? -6.379 -1.239 -2.973 1 98.62 130 LYS B O 1
ATOM 2350 N N . ASN B 1 131 ? -4.586 -0.725 -4.223 1 98.12 131 ASN B N 1
ATOM 2351 C CA . ASN B 1 131 ? -5.242 0.397 -4.887 1 98.12 131 ASN B CA 1
ATOM 2352 C C . ASN B 1 131 ? -6.484 -0.051 -5.652 1 98.12 131 ASN B C 1
ATOM 2354 O O . ASN B 1 131 ? -7.543 0.578 -5.551 1 98.12 131 ASN B O 1
ATOM 2358 N N . TYR B 1 132 ? -6.355 -1.092 -6.418 1 98.25 132 TYR B N 1
ATOM 2359 C CA . TYR B 1 132 ? -7.473 -1.641 -7.176 1 98.25 132 TYR B CA 1
ATOM 2360 C C . TYR B 1 132 ? -8.641 -1.977 -6.262 1 98.25 132 TYR B C 1
ATOM 2362 O O . TYR B 1 132 ? -9.781 -1.592 -6.531 1 98.25 132 TYR B O 1
ATOM 2370 N N . GLN B 1 133 ? -8.383 -2.686 -5.203 1 98.38 133 GLN B N 1
ATOM 2371 C CA . GLN B 1 133 ? -9.438 -3.135 -4.297 1 98.38 133 GLN B CA 1
ATOM 2372 C C . GLN B 1 133 ? -10.094 -1.955 -3.592 1 98.38 133 GLN B C 1
ATOM 2374 O O . GLN B 1 133 ? -11.312 -1.943 -3.396 1 98.38 133 GLN B O 1
ATOM 2379 N N . LEU B 1 134 ? -9.273 -1.042 -3.131 1 98.38 134 LEU B N 1
ATOM 2380 C CA . LEU B 1 134 ? -9.805 0.135 -2.455 1 98.38 134 LEU B CA 1
ATOM 2381 C C . LEU B 1 134 ? -10.789 0.878 -3.354 1 98.38 134 LEU B C 1
ATOM 2383 O O . LEU B 1 134 ? -11.891 1.228 -2.92 1 98.38 134 LEU B O 1
ATOM 2387 N N . LEU B 1 135 ? -10.383 1.113 -4.551 1 98 135 LEU B N 1
ATOM 2388 C CA . LEU B 1 135 ? -11.258 1.81 -5.488 1 98 135 LEU B CA 1
ATOM 2389 C C . LEU B 1 135 ? -12.516 0.995 -5.77 1 98 135 LEU B C 1
ATOM 2391 O O . LEU B 1 135 ? -13.617 1.542 -5.805 1 98 135 LEU B O 1
ATOM 2395 N N . LYS B 1 136 ? -12.375 -0.232 -6 1 97.5 136 LYS B N 1
ATOM 2396 C CA . LYS B 1 136 ? -13.523 -1.102 -6.266 1 97.5 136 LYS B CA 1
ATOM 2397 C C . LYS B 1 136 ? -14.5 -1.101 -5.098 1 97.5 136 LYS B C 1
ATOM 2399 O O . LYS B 1 136 ? -15.703 -0.928 -5.289 1 97.5 136 LYS B O 1
ATOM 2404 N N . LEU B 1 137 ? -13.992 -1.312 -3.904 1 97.19 137 LEU B N 1
ATOM 2405 C CA . LEU B 1 137 ? -14.82 -1.422 -2.707 1 97.19 137 LEU B CA 1
ATOM 2406 C C . LEU B 1 137 ? -15.484 -0.088 -2.379 1 97.19 137 LEU B C 1
ATOM 2408 O O . LEU B 1 137 ? -16.609 -0.056 -1.868 1 97.19 137 LEU B O 1
ATOM 2412 N N . SER B 1 138 ? -14.789 0.974 -2.662 1 97.06 138 SER B N 1
ATOM 2413 C CA . SER B 1 138 ? -15.305 2.287 -2.299 1 97.06 138 SER B CA 1
ATOM 2414 C C . SER B 1 138 ? -16.312 2.787 -3.324 1 97.06 138 SER B C 1
ATOM 2416 O O . SER B 1 138 ? -17.281 3.465 -2.971 1 97.06 138 SER B O 1
ATOM 2418 N N . THR B 1 139 ? -16.156 2.484 -4.586 1 96.25 139 THR B N 1
ATOM 2419 C CA . THR B 1 139 ? -17.016 3.014 -5.637 1 96.25 139 THR B CA 1
ATOM 2420 C C . THR B 1 139 ? -18.031 1.966 -6.074 1 96.25 139 THR B C 1
ATOM 2422 O O . THR B 1 139 ? -19.016 2.289 -6.75 1 96.25 139 THR B O 1
ATOM 2425 N N . HIS B 1 140 ? -17.859 0.735 -5.75 1 95.38 140 HIS B N 1
ATOM 2426 C CA . HIS B 1 140 ? -18.688 -0.394 -6.176 1 95.38 140 HIS B CA 1
ATOM 2427 C C . HIS B 1 140 ? -18.688 -0.525 -7.695 1 95.38 140 HIS B C 1
ATOM 2429 O O . HIS B 1 140 ? -19.688 -0.947 -8.281 1 95.38 140 HIS B O 1
ATOM 2435 N N . GLN B 1 141 ? -17.609 -0.047 -8.281 1 94.94 141 GLN B N 1
ATOM 2436 C CA . GLN B 1 141 ? -17.375 -0.165 -9.719 1 94.94 141 GLN B CA 1
ATOM 2437 C C . GLN B 1 141 ? -15.992 -0.752 -9.992 1 94.94 141 GLN B C 1
ATOM 2439 O O . GLN B 1 141 ? -15.086 -0.652 -9.164 1 94.94 141 GLN B O 1
ATOM 2444 N N . THR B 1 142 ? -15.945 -1.342 -11.125 1 93.88 142 THR B N 1
ATOM 2445 C CA . THR B 1 142 ? -14.633 -1.837 -11.523 1 93.88 142 THR B CA 1
ATOM 2446 C C . THR B 1 142 ? -13.703 -0.682 -11.898 1 93.88 142 THR B C 1
ATOM 2448 O O . THR B 1 142 ? -14.039 0.134 -12.758 1 93.88 142 THR B O 1
ATOM 2451 N N . PRO B 1 143 ? -12.641 -0.627 -11.188 1 94.75 143 PRO B N 1
ATOM 2452 C CA . PRO B 1 143 ? -11.711 0.46 -11.508 1 94.75 143 PRO B CA 1
ATOM 2453 C C . PRO B 1 143 ? -11.18 0.374 -12.938 1 94.75 143 PRO B C 1
ATOM 2455 O O . PRO B 1 143 ? -11.062 -0.722 -13.492 1 94.75 143 PRO B O 1
ATOM 2458 N N . ASN B 1 144 ? -10.812 1.598 -13.453 1 91.06 144 ASN B N 1
ATOM 2459 C CA . ASN B 1 144 ? -10.203 1.67 -14.773 1 91.06 144 ASN B CA 1
ATOM 2460 C C . ASN B 1 144 ? -8.703 1.368 -14.711 1 91.06 144 ASN B C 1
ATOM 2462 O O . ASN B 1 144 ? -7.887 2.174 -15.156 1 91.06 144 ASN B O 1
ATOM 2466 N N . MET B 1 145 ? -8.367 0.445 -14.062 1 90.75 145 MET B N 1
ATOM 2467 C CA . MET B 1 145 ? -7.008 -0.093 -14 1 90.75 145 MET B CA 1
ATOM 2468 C C . MET B 1 145 ? -6.879 -1.349 -14.852 1 90.75 145 MET B C 1
ATOM 2470 O O . MET B 1 145 ? -7.25 -2.441 -14.422 1 90.75 145 MET B O 1
ATOM 2474 N N . LEU B 1 146 ? -6.383 -1.037 -16.016 1 87 146 LEU B N 1
ATOM 2475 C CA . LEU B 1 146 ? -6.312 -2.113 -17 1 87 146 LEU B CA 1
ATOM 2476 C C . LEU B 1 146 ? -4.938 -2.775 -16.984 1 87 146 LEU B C 1
ATOM 2478 O O . LEU B 1 146 ? -3.926 -2.109 -16.766 1 87 146 LEU B O 1
ATOM 2482 N N . GLY B 1 147 ? -4.914 -4.059 -16.953 1 88.12 147 GLY B N 1
ATOM 2483 C CA . GLY B 1 147 ? -3.682 -4.824 -16.984 1 88.12 147 GLY B CA 1
ATOM 2484 C C . GLY B 1 147 ? -3.9 -6.316 -16.797 1 88.12 147 GLY B C 1
ATOM 2485 O O . GLY B 1 147 ? -5.012 -6.75 -16.484 1 88.12 147 GLY B O 1
ATOM 2486 N N . PRO B 1 148 ? -2.854 -7.035 -17.094 1 91.12 148 PRO B N 1
ATOM 2487 C CA . PRO B 1 148 ? -2.963 -8.492 -17 1 91.12 148 PRO B CA 1
ATOM 2488 C C . PRO B 1 148 ? -3.311 -8.969 -15.586 1 91.12 148 PRO B C 1
ATOM 2490 O O . PRO B 1 148 ? -3.885 -10.047 -15.422 1 91.12 148 PRO B O 1
ATOM 2493 N N . ARG B 1 149 ? -3.049 -8.125 -14.609 1 95.81 149 ARG B N 1
ATOM 2494 C CA . ARG B 1 149 ? -3.232 -8.547 -13.227 1 95.81 149 ARG B CA 1
ATOM 2495 C C . ARG B 1 149 ? -4.645 -8.234 -12.734 1 95.81 149 ARG B C 1
ATOM 2497 O O . ARG B 1 149 ? -5.039 -8.664 -11.656 1 95.81 149 ARG B O 1
ATOM 2504 N N . THR B 1 150 ? -5.375 -7.453 -13.469 1 95.25 150 THR B N 1
ATOM 2505 C CA . THR B 1 150 ? -6.727 -7.082 -13.062 1 95.25 150 THR B CA 1
ATOM 2506 C C . THR B 1 150 ? -7.766 -7.797 -13.93 1 95.25 150 THR B C 1
ATOM 2508 O O . THR B 1 150 ? -8.922 -7.371 -13.992 1 95.25 150 THR B O 1
ATOM 2511 N N . ARG B 1 151 ? -7.34 -8.828 -14.586 1 93.88 151 ARG B N 1
ATOM 2512 C CA . ARG B 1 151 ? -8.227 -9.703 -15.344 1 93.88 151 ARG B CA 1
ATOM 2513 C C . ARG B 1 151 ? -8.391 -11.047 -14.648 1 93.88 151 ARG B C 1
ATOM 2515 O O . ARG B 1 151 ? -7.41 -11.766 -14.43 1 93.88 151 ARG B O 1
ATOM 2522 N N . PRO B 1 152 ? -9.656 -11.398 -14.414 1 93.19 152 PRO B N 1
ATOM 2523 C CA . PRO B 1 152 ? -9.852 -12.703 -13.773 1 93.19 152 PRO B CA 1
ATOM 2524 C C . PRO B 1 152 ? -9.477 -13.867 -14.68 1 93.19 152 PRO B C 1
ATOM 2526 O O . PRO B 1 152 ? -9.57 -13.758 -15.906 1 93.19 152 PRO B O 1
ATOM 2529 N N . ARG B 1 153 ? -8.953 -14.891 -14.039 1 91.5 153 ARG B N 1
ATOM 2530 C CA . ARG B 1 153 ? -8.711 -16.109 -14.797 1 91.5 153 ARG B CA 1
ATOM 2531 C C . ARG B 1 153 ? -10.016 -16.672 -15.352 1 91.5 153 ARG B C 1
ATOM 2533 O O . ARG B 1 153 ? -11.094 -16.359 -14.859 1 91.5 153 ARG B O 1
ATOM 2540 N N . LYS B 1 154 ? -9.961 -17.469 -16.438 1 86.25 154 LYS B N 1
ATOM 2541 C CA . LYS B 1 154 ? -11.141 -18.016 -17.094 1 86.25 154 LYS B CA 1
ATOM 2542 C C . LYS B 1 154 ? -11.773 -19.125 -16.266 1 86.25 154 LYS B C 1
ATOM 2544 O O . LYS B 1 154 ? -11.07 -19.953 -15.688 1 86.25 154 LYS B O 1
ATOM 2549 N N . VAL B 1 155 ? -12.688 -18.844 -15.18 1 63.72 155 VAL B N 1
ATOM 2550 C CA . VAL B 1 155 ? -13.391 -19.812 -14.336 1 63.72 155 VAL B CA 1
ATOM 2551 C C . VAL B 1 155 ? -13.758 -21.047 -15.148 1 63.72 155 VAL B C 1
ATOM 2553 O O . VAL B 1 155 ? -14.164 -20.922 -16.312 1 63.72 155 VAL B O 1
ATOM 2556 N N . LYS B 1 156 ? -13.172 -22.219 -14.906 1 49.53 156 LYS B N 1
ATOM 2557 C CA . LYS B 1 156 ? -13.938 -23.391 -15.32 1 49.53 156 LYS B CA 1
ATOM 2558 C C . LYS B 1 156 ? -15.008 -23.734 -14.289 1 49.53 156 LYS B C 1
ATOM 2560 O O . LYS B 1 156 ? -14.867 -23.422 -13.109 1 49.53 156 LYS B O 1
#

Foldseek 3Di:
DPPPPPPPPPPPPPPPPCPPVPCVVVVVPVCQPPPVLLPDDPVVLLVQLLALANDDPFLLSLVVSLVCSLCVCVVVVPVVSSVVSLVCSLVSVLSRLLLGDDPCCLVPPQCPDPSQVVDPSSVVSSVVSVVQNVCCVVVVDGDPDDDSSSDHRDYD/DPDCPPPPPPPPDPPPPCPPVPCVVVVPPVCQPPPVLLPDDPVVLLVQLLALANEDPFLLSLVVSLVCSLCVCVVVVPVVSNVVSLVCSLVSLLSRLLLGDDPCCLVPPQCPDPSQVVDVSSVVVSVVSVVQNVCCVVVVDGDPDDDSSSDHRDHD

Radius of gyration: 30.98 Å; Cα contacts (8 Å, |Δi|>4): 308; chains: 2; bounding box: 47×159×60 Å

Sequence (312 aa):
MSGDQSVFPTNEDDRIHPTEEGQHFLQFKDILGTEEFHQLPANQVIELISSDELRVRSEEQVFTAVLQWIRFDQRDRKQFLFNVRLMVIVNLLEHVRLPFCSPKFLVSAVSDNALVMENLDCRDLVDEAKNYQLLKLSTHQTPNMLGPRTRPRKVKMSGDQSVFPTNEDDRIHPTEEGQHFLQFKDILGTEEFHQLPANQVIELISSDELRVRSEEQVFTAVLQWIRFDQRDRKQFLFNVRLMVIVNLLEHVRLPFCSPKFLVSAVSDNALVMENLDCRDLVDEAKNYQLLKLSTHQTPNMLGPRTRPRKVK

Solvent-accessible surface area (backbone atoms only — not comparable to full-atom values): 18437 Å² total; per-residue (Å²): 134,83,76,77,75,76,76,73,80,75,83,71,74,78,60,79,67,80,61,82,80,74,78,68,60,60,74,69,59,78,40,75,73,37,71,71,48,51,69,47,54,68,71,58,51,40,57,52,55,58,40,50,72,50,69,67,97,44,42,56,55,52,50,51,33,52,52,46,39,35,46,52,40,46,77,75,68,35,58,64,57,22,52,56,40,54,71,43,43,52,72,46,53,68,40,42,34,59,47,67,33,54,58,63,48,46,48,68,52,51,62,63,27,66,76,36,64,72,30,68,70,38,43,50,54,50,47,52,20,51,44,47,44,37,42,22,70,72,66,74,41,82,58,94,61,84,53,83,44,66,50,80,54,55,76,126,136,83,77,71,82,72,77,73,80,76,80,70,74,79,60,75,67,79,59,80,80,79,74,66,61,60,73,68,59,76,39,74,74,37,71,70,48,51,68,47,55,68,71,58,50,39,57,53,55,57,39,50,71,50,74,67,97,42,43,59,56,52,47,51,31,52,53,46,39,36,45,52,43,46,78,76,66,35,58,66,58,22,52,57,39,54,72,43,44,52,70,46,52,69,42,42,34,60,48,66,34,54,57,63,49,44,47,66,50,50,61,62,27,66,76,36,63,73,30,68,69,39,43,49,54,51,46,52,20,53,44,47,43,38,42,22,70,72,66,74,40,84,58,94,62,84,51,86,43,67,51,80,55,52,79,124

Secondary structure (DSSP, 8-state):
-------------------SSS---------TTSHHHHHS-HHHHHHHHH-TT---S-HHHHHHHHHHHHHGGGTTT-HHHHHHHHHTHHHHHTTS-GGGS-HHHIIIIITT-HHHHT-HHHHHHHHHHHHHHHHHHHHSS--S--SGGGS-----/-------------------SSS---------TTSHHHHHS-HHHHHHHHH-TT---S-HHHHHHHHHHHHHGGGTTT-HHHHHHHHHTHHHHHTTS-GGGS-HHHIIIIITT-HHHHT-HHHHHHHHHHHHHHHHHHHHSS--S--SGGGS-----

pLDDT: mean 81.59, std 23.23, range [28.56, 98.62]